Protein AF-K1TAV5-F1 (afdb_monomer_lite)

InterPro domains:
  IPR000447 FAD-dependent glycerol-3-phosphate dehydrogenase [PTHR11985] (5-158)
  IPR006076 FAD dependent oxidoreductase [PF01266] (13-123)
  IPR036188 FAD/NAD(P)-binding domain superfamily [G3DSA:3.50.50.60] (82-158)

Structure (mmCIF, N/CA/C/O backbone):
data_AF-K1TAV5-F1
#
_entry.id   AF-K1TAV5-F1
#
loop_
_atom_site.group_PDB
_atom_site.id
_atom_site.type_symbol
_atom_site.label_atom_id
_atom_site.label_alt_id
_atom_site.label_comp_id
_atom_site.label_asym_id
_atom_site.label_entity_id
_atom_site.label_seq_id
_atom_site.pdbx_PDB_ins_code
_atom_site.Cartn_x
_atom_site.Cartn_y
_atom_site.Cartn_z
_atom_site.occupancy
_atom_site.B_iso_or_equiv
_atom_site.auth_seq_id
_atom_site.auth_comp_id
_atom_site.auth_asym_id
_atom_site.auth_atom_id
_atom_site.pdbx_PDB_model_num
ATOM 1 N N . GLY A 1 1 ? 24.213 -1.395 -12.167 1.00 68.88 1 GLY A N 1
ATOM 2 C CA . GLY A 1 1 ? 23.325 -1.880 -11.086 1.00 68.88 1 GLY A CA 1
ATOM 3 C C . GLY A 1 1 ? 21.877 -1.729 -11.516 1.00 68.88 1 GLY A C 1
ATOM 4 O O . GLY A 1 1 ? 21.631 -0.945 -12.418 1.00 68.88 1 GLY A O 1
ATOM 5 N N . HIS A 1 2 ? 20.932 -2.455 -10.910 1.00 84.62 2 HIS A N 1
ATOM 6 C CA . HIS A 1 2 ? 19.509 -2.449 -11.317 1.00 84.62 2 HIS A CA 1
ATOM 7 C C . HIS A 1 2 ? 18.699 -1.252 -10.792 1.00 84.62 2 HIS A C 1
ATOM 9 O O . HIS A 1 2 ? 17.510 -1.130 -11.081 1.00 84.62 2 HIS A O 1
ATOM 15 N N . ARG A 1 3 ? 19.334 -0.366 -10.019 1.00 91.81 3 ARG A N 1
ATOM 16 C CA . ARG A 1 3 ? 18.760 0.902 -9.576 1.00 91.81 3 ARG A CA 1
ATOM 17 C C . ARG A 1 3 ? 19.238 2.032 -10.480 1.00 91.81 3 ARG A C 1
ATOM 19 O O . ARG A 1 3 ? 20.425 2.353 -10.485 1.00 91.81 3 ARG A O 1
ATOM 26 N N . VAL A 1 4 ? 18.300 2.631 -11.204 1.00 92.88 4 VAL A N 1
ATOM 27 C CA . VAL A 1 4 ? 18.535 3.729 -12.157 1.00 92.88 4 VAL A CA 1
ATOM 28 C C . VAL A 1 4 ? 18.199 5.107 -11.578 1.00 92.88 4 VAL A C 1
ATOM 30 O O . VAL A 1 4 ? 18.632 6.119 -12.115 1.00 92.88 4 VAL A O 1
ATOM 33 N N . ASN A 1 5 ? 17.467 5.167 -10.459 1.00 93.50 5 ASN A N 1
ATOM 34 C CA . ASN A 1 5 ? 17.077 6.411 -9.794 1.00 93.50 5 ASN A CA 1
ATOM 35 C C . ASN A 1 5 ? 17.366 6.382 -8.285 1.00 93.50 5 ASN A C 1
ATOM 37 O O . ASN A 1 5 ? 17.282 5.346 -7.622 1.00 93.50 5 ASN A O 1
ATOM 41 N N . ARG A 1 6 ? 17.701 7.547 -7.716 1.00 93.75 6 ARG A N 1
ATOM 42 C CA . ARG A 1 6 ? 17.876 7.726 -6.260 1.00 93.75 6 ARG A CA 1
ATOM 43 C C . ARG A 1 6 ? 16.693 8.418 -5.583 1.00 93.75 6 ARG A C 1
ATOM 45 O O . ARG A 1 6 ? 16.551 8.281 -4.375 1.00 93.75 6 ARG A O 1
ATOM 52 N N . MET A 1 7 ? 15.837 9.066 -6.365 1.00 94.69 7 MET A N 1
ATOM 53 C CA . MET A 1 7 ? 14.633 9.776 -5.938 1.00 94.69 7 MET A CA 1
ATOM 54 C C . MET A 1 7 ? 13.438 9.342 -6.786 1.00 94.69 7 MET A C 1
ATOM 56 O O . MET A 1 7 ? 13.628 8.814 -7.882 1.00 94.69 7 MET A O 1
ATOM 60 N N . VAL A 1 8 ? 12.222 9.555 -6.286 1.00 96.12 8 VAL A N 1
ATOM 61 C CA . VAL A 1 8 ? 10.999 9.287 -7.054 1.00 96.12 8 VAL A CA 1
ATOM 62 C C . VAL A 1 8 ? 10.954 10.220 -8.262 1.00 96.12 8 VAL A C 1
ATOM 64 O O . VAL A 1 8 ? 11.100 11.429 -8.101 1.00 96.12 8 VAL A O 1
ATOM 67 N N . LEU A 1 9 ? 10.751 9.661 -9.455 1.00 95.12 9 LEU A N 1
ATOM 68 C CA . LEU A 1 9 ? 10.503 10.433 -10.673 1.00 95.12 9 LEU A CA 1
ATOM 69 C C . LEU A 1 9 ? 9.039 10.265 -11.074 1.00 95.12 9 LEU A C 1
ATOM 71 O O . LEU A 1 9 ? 8.530 9.144 -11.086 1.00 95.12 9 LEU A O 1
ATOM 75 N N . ASN A 1 10 ? 8.377 11.372 -11.396 1.00 94.56 10 ASN A N 1
ATOM 76 C CA . ASN A 1 10 ? 7.001 11.407 -11.876 1.00 94.56 10 ASN A CA 1
ATOM 77 C C . ASN A 1 10 ? 6.913 12.363 -13.073 1.00 94.56 10 ASN A C 1
ATOM 79 O O . ASN A 1 10 ? 7.583 13.393 -13.086 1.00 94.56 10 ASN A O 1
ATOM 83 N N . ARG A 1 11 ? 6.095 12.029 -14.076 1.00 88.81 11 ARG A N 1
ATOM 84 C CA . ARG A 1 11 ? 5.947 12.835 -15.304 1.00 88.81 11 ARG A CA 1
ATOM 85 C C . ARG A 1 11 ? 5.146 14.131 -15.128 1.00 88.81 11 ARG A C 1
ATOM 87 O O . ARG A 1 11 ? 5.036 14.888 -16.085 1.00 88.81 11 ARG A O 1
ATOM 94 N N . CYS A 1 12 ? 4.556 14.361 -13.956 1.00 90.56 12 CYS A N 1
ATOM 95 C CA . CYS A 1 12 ? 3.731 15.522 -13.611 1.00 90.56 12 CYS A CA 1
ATOM 96 C C . CYS A 1 12 ? 2.634 15.823 -14.650 1.00 90.56 12 CYS A C 1
ATOM 98 O O . CYS A 1 12 ? 2.347 16.977 -14.959 1.00 90.56 12 CYS A O 1
ATOM 100 N N . ARG A 1 13 ? 2.017 14.770 -15.196 1.00 88.94 13 ARG A N 1
ATOM 101 C CA . ARG A 1 13 ? 0.915 14.838 -16.167 1.00 88.94 13 ARG A CA 1
ATOM 102 C C . ARG A 1 13 ? -0.346 14.185 -15.603 1.00 88.94 13 ARG A C 1
ATOM 104 O O . ARG A 1 13 ? -0.326 13.615 -14.512 1.00 88.94 13 ARG A O 1
ATOM 111 N N . LYS A 1 14 ? -1.446 14.243 -16.362 1.00 88.75 14 LYS A N 1
ATOM 112 C CA . LYS A 1 14 ? -2.651 13.464 -16.039 1.00 88.75 14 LYS A CA 1
ATOM 113 C C . LYS A 1 14 ? -2.299 11.969 -15.915 1.00 88.75 14 LYS A C 1
ATOM 115 O O . LYS A 1 14 ? -1.511 11.500 -16.736 1.00 88.75 14 LYS A O 1
ATOM 120 N N . PRO A 1 15 ? -2.894 11.233 -14.955 1.00 86.62 15 PRO A N 1
ATOM 121 C CA . PRO A 1 15 ? -2.556 9.833 -14.716 1.00 86.62 15 PRO A CA 1
ATOM 122 C C . PRO A 1 15 ? -2.685 8.953 -15.966 1.00 86.62 15 PRO A C 1
ATOM 124 O O . PRO A 1 15 ? -3.756 8.836 -16.558 1.00 86.62 15 PRO A O 1
ATOM 127 N N . ALA A 1 16 ? -1.599 8.281 -16.305 1.00 88.69 16 ALA A N 1
ATOM 128 C CA . ALA A 1 16 ? -1.385 7.405 -17.442 1.00 88.69 16 ALA A CA 1
ATOM 129 C C . ALA A 1 16 ? -0.462 6.242 -17.022 1.00 88.69 16 ALA A C 1
ATOM 131 O O . ALA A 1 16 ? -0.181 6.048 -15.834 1.00 88.69 16 ALA A O 1
ATOM 132 N N . ASP A 1 17 ? -0.086 5.388 -17.971 1.00 92.50 17 ASP A N 1
ATOM 133 C CA . ASP A 1 17 ? 0.752 4.224 -17.681 1.00 92.50 17 ASP A CA 1
ATOM 134 C C . ASP A 1 17 ? 2.226 4.615 -17.516 1.00 92.50 17 ASP A C 1
ATOM 136 O O . ASP A 1 17 ? 2.701 5.580 -18.124 1.00 92.50 17 ASP A O 1
ATOM 140 N N . ALA A 1 18 ? 2.932 3.858 -16.669 1.00 93.62 18 ALA A N 1
ATOM 141 C CA . ALA A 1 18 ? 4.353 4.044 -16.347 1.00 93.62 18 ALA A CA 1
ATOM 142 C C . ALA A 1 18 ? 4.724 5.467 -15.875 1.00 93.62 18 ALA A C 1
ATOM 144 O O . ALA A 1 18 ? 5.773 6.010 -16.218 1.00 93.62 18 ALA A O 1
ATOM 145 N N . ASP A 1 19 ? 3.855 6.098 -15.088 1.00 93.69 19 ASP A N 1
ATOM 146 C CA . ASP A 1 19 ? 4.038 7.493 -14.685 1.00 93.69 19 ASP A CA 1
ATOM 147 C C . ASP A 1 19 ? 5.018 7.702 -13.531 1.00 93.69 19 ASP A C 1
ATOM 149 O O . ASP A 1 19 ? 5.448 8.839 -13.320 1.00 93.69 19 ASP A O 1
ATOM 153 N N . ILE A 1 20 ? 5.344 6.653 -12.766 1.00 95.38 20 ILE A N 1
ATOM 154 C CA . ILE A 1 20 ? 6.158 6.773 -11.553 1.00 95.38 20 ILE A CA 1
ATOM 155 C C . ILE A 1 20 ? 7.289 5.753 -11.557 1.00 95.38 20 ILE A C 1
ATOM 157 O O . ILE A 1 20 ? 7.056 4.546 -11.621 1.00 95.38 20 ILE A O 1
ATOM 161 N N . LEU A 1 21 ? 8.514 6.252 -11.400 1.00 96.44 21 LEU A N 1
ATOM 162 C CA . LEU A 1 21 ? 9.704 5.453 -11.143 1.00 96.44 21 LEU A CA 1
ATOM 163 C C . LEU A 1 21 ? 10.135 5.645 -9.687 1.00 96.44 21 LEU A C 1
ATOM 165 O O . LEU A 1 21 ? 10.591 6.720 -9.291 1.00 96.44 21 LEU A O 1
ATOM 169 N N . VAL A 1 22 ? 10.002 4.598 -8.880 1.00 96.44 22 VAL A N 1
ATOM 170 C CA . VAL A 1 22 ? 10.266 4.620 -7.437 1.00 96.44 22 VAL A CA 1
ATOM 171 C C . VAL A 1 22 ? 11.567 3.872 -7.139 1.00 96.44 22 VAL A C 1
ATOM 173 O O . VAL A 1 22 ? 11.752 2.754 -7.623 1.00 96.44 22 VAL A O 1
ATOM 176 N N . PRO A 1 23 ? 12.494 4.449 -6.357 1.00 94.88 23 PRO A N 1
ATOM 177 C CA . PRO A 1 23 ? 13.659 3.709 -5.897 1.00 94.88 23 PRO A CA 1
ATOM 178 C C . PRO A 1 23 ? 13.259 2.733 -4.780 1.00 94.88 23 PRO A C 1
ATOM 180 O O . PRO A 1 23 ? 12.572 3.127 -3.842 1.00 94.88 23 PRO A O 1
ATOM 183 N N . GLY A 1 24 ? 13.736 1.489 -4.828 1.00 89.00 24 GLY A N 1
ATOM 184 C CA . GLY A 1 24 ? 13.546 0.517 -3.747 1.00 89.00 24 GLY A CA 1
ATOM 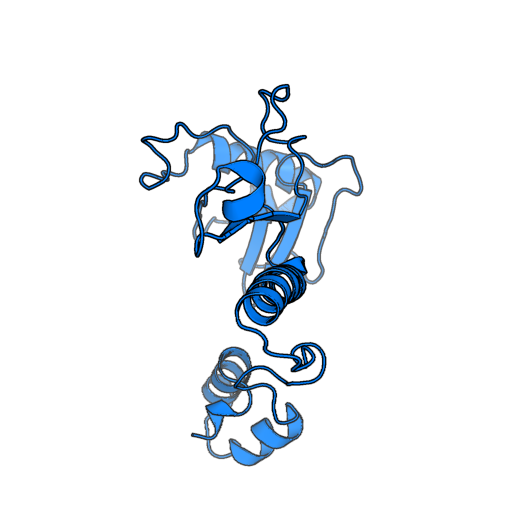185 C C . GLY A 1 24 ? 14.830 -0.255 -3.489 1.00 89.00 24 GLY A C 1
ATOM 186 O O . GLY A 1 24 ? 15.283 -0.972 -4.368 1.00 89.00 24 GLY A O 1
ATOM 187 N N . ASP A 1 25 ? 15.441 -0.109 -2.313 1.00 86.06 25 ASP A N 1
ATOM 188 C CA . ASP A 1 25 ? 16.722 -0.741 -1.960 1.00 86.06 25 ASP A CA 1
ATOM 189 C C . ASP A 1 25 ? 17.764 -0.701 -3.101 1.00 86.06 25 ASP A C 1
ATOM 191 O O . ASP A 1 25 ? 18.334 0.354 -3.408 1.00 86.06 25 ASP A O 1
ATOM 195 N N . THR A 1 26 ? 18.013 -1.846 -3.740 1.00 89.56 26 THR A N 1
ATOM 196 C CA . THR A 1 26 ? 18.993 -2.053 -4.817 1.00 89.56 26 THR A CA 1
ATOM 197 C C . THR A 1 26 ? 18.380 -2.061 -6.222 1.00 89.56 26 THR A C 1
ATOM 199 O O . THR A 1 26 ? 19.108 -2.261 -7.200 1.00 89.56 26 THR A O 1
ATOM 202 N N . ILE A 1 27 ? 17.072 -1.817 -6.343 1.00 94.69 27 ILE A N 1
ATOM 203 C CA . ILE A 1 27 ? 16.303 -1.845 -7.592 1.00 94.69 27 ILE A CA 1
ATOM 204 C C . ILE A 1 27 ? 15.536 -0.537 -7.828 1.00 94.69 27 ILE A C 1
ATOM 206 O O . ILE A 1 27 ? 15.409 0.327 -6.956 1.00 94.69 27 ILE A O 1
ATOM 210 N N . SER A 1 28 ? 15.034 -0.390 -9.047 1.00 95.56 28 SER A N 1
ATOM 211 C CA . SER A 1 28 ? 14.055 0.626 -9.422 1.00 95.56 28 SER A CA 1
ATOM 212 C C . SER A 1 28 ? 12.750 -0.056 -9.811 1.00 95.56 28 SER A C 1
ATOM 214 O O . SER A 1 28 ? 12.767 -1.104 -10.454 1.00 95.56 28 SER A O 1
ATOM 216 N N . LEU A 1 29 ? 11.626 0.535 -9.418 1.00 96.06 29 LEU A N 1
ATOM 217 C CA . LEU A 1 29 ? 10.290 0.048 -9.729 1.00 96.06 29 LEU A CA 1
ATOM 218 C C . LEU A 1 29 ? 9.578 1.060 -10.625 1.00 96.06 29 LEU A C 1
ATOM 220 O O . LEU A 1 29 ? 9.351 2.193 -10.204 1.00 96.06 29 LEU A O 1
ATOM 224 N N . ILE A 1 30 ? 9.218 0.642 -11.836 1.00 95.75 30 ILE A N 1
ATOM 225 C CA . ILE A 1 30 ? 8.391 1.413 -12.767 1.00 95.75 30 ILE A CA 1
ATOM 226 C C . ILE A 1 30 ? 6.968 0.863 -12.743 1.00 95.75 30 ILE A C 1
ATOM 228 O O . ILE A 1 30 ? 6.762 -0.349 -12.685 1.00 95.75 30 ILE A O 1
ATOM 232 N N . GLY A 1 31 ? 5.978 1.744 -12.779 1.00 94.56 31 GLY A N 1
ATOM 233 C CA . GLY A 1 31 ? 4.595 1.317 -12.875 1.00 94.56 31 GLY A CA 1
ATOM 234 C C . GLY A 1 31 ? 3.600 2.471 -12.923 1.00 94.56 31 GLY A C 1
ATOM 235 O O . GLY A 1 31 ? 3.971 3.642 -12.876 1.00 94.56 31 GLY A O 1
ATOM 236 N N . THR A 1 32 ? 2.309 2.171 -13.022 1.00 93.81 32 THR A N 1
ATOM 237 C CA . THR A 1 32 ? 1.722 0.846 -13.337 1.00 93.81 32 THR A CA 1
ATOM 238 C C . THR A 1 32 ? 1.044 0.898 -14.704 1.00 93.81 32 THR A C 1
ATOM 240 O O . THR A 1 32 ? 0.979 1.968 -15.304 1.00 93.81 32 THR A O 1
ATOM 243 N N . THR A 1 33 ? 0.487 -0.219 -15.161 1.00 92.44 33 THR A N 1
ATOM 244 C CA . THR A 1 33 ? -0.514 -0.259 -16.236 1.00 92.44 33 THR A CA 1
ATOM 245 C C . THR A 1 33 ? -1.938 -0.163 -15.661 1.00 92.44 33 THR A C 1
ATOM 247 O O . THR A 1 33 ? -2.146 -0.183 -14.433 1.00 92.44 33 THR A O 1
ATOM 250 N N . SER A 1 34 ? -2.929 -0.006 -16.539 1.00 89.00 34 SER A N 1
ATOM 251 C CA . SER A 1 34 ? -4.350 -0.115 -16.206 1.00 89.00 34 SER A CA 1
ATOM 252 C C . SER A 1 34 ? -5.098 -0.804 -17.341 1.00 89.00 34 SER A C 1
ATOM 254 O O . SER A 1 34 ? -5.182 -0.269 -18.442 1.00 89.00 34 SER A O 1
ATOM 256 N N . SER A 1 35 ? -5.683 -1.956 -17.043 1.00 87.75 35 SER A N 1
ATOM 257 C CA . SER A 1 35 ? -6.530 -2.739 -17.940 1.00 87.75 35 SER A CA 1
ATOM 258 C C . SER A 1 35 ? -7.750 -3.246 -17.169 1.00 87.75 35 SER A C 1
ATOM 260 O O . SER A 1 35 ? -7.719 -3.371 -15.940 1.00 87.75 35 SER A O 1
ATOM 262 N N . LYS A 1 36 ? -8.854 -3.492 -17.880 1.00 88.06 36 LYS A N 1
ATOM 263 C CA . LYS A 1 36 ? -10.042 -4.124 -17.302 1.00 88.06 36 LYS A CA 1
ATOM 264 C C . LYS A 1 36 ? -9.799 -5.628 -17.239 1.00 88.06 36 LYS A C 1
ATOM 266 O O . LYS A 1 36 ? -9.510 -6.239 -18.263 1.00 88.06 36 LYS A O 1
ATOM 271 N N . ILE A 1 37 ? -9.941 -6.202 -16.050 1.00 88.75 37 ILE A N 1
ATOM 272 C CA . ILE A 1 37 ? -9.805 -7.641 -15.823 1.00 88.75 37 ILE A CA 1
ATOM 273 C C . ILE A 1 37 ? -11.209 -8.239 -15.669 1.00 88.75 37 ILE A C 1
ATOM 275 O O . ILE A 1 37 ? -11.985 -7.725 -14.856 1.00 88.75 37 ILE A O 1
ATOM 279 N N . PRO A 1 38 ? -11.572 -9.271 -16.454 1.00 88.81 38 PRO A N 1
ATOM 280 C CA . PRO A 1 38 ? -12.798 -10.034 -16.242 1.00 88.81 38 PRO A CA 1
ATOM 281 C C . PRO A 1 38 ? -12.849 -10.629 -14.831 1.00 88.81 38 PRO A C 1
ATOM 283 O O . PRO A 1 38 ? -11.824 -11.038 -14.287 1.00 88.81 38 PRO A O 1
ATOM 286 N N . TYR A 1 39 ? -14.037 -10.667 -14.224 1.00 88.38 39 TYR A N 1
ATOM 287 C CA . TYR A 1 39 ? -14.186 -11.108 -12.833 1.00 88.38 39 TYR A CA 1
ATOM 288 C C . TYR A 1 39 ? -13.722 -12.560 -12.615 1.00 88.38 39 TYR A C 1
ATOM 290 O O . TYR A 1 39 ? -13.113 -12.866 -11.600 1.00 88.38 39 TYR A O 1
ATOM 298 N N . ASP A 1 40 ? -13.930 -13.438 -13.594 1.00 92.75 40 ASP A N 1
ATOM 299 C CA . ASP A 1 40 ? -13.484 -14.837 -13.588 1.00 92.75 40 ASP A CA 1
ATOM 300 C C . ASP A 1 40 ? -11.955 -15.007 -13.693 1.00 92.75 40 ASP A C 1
ATOM 302 O O . ASP A 1 40 ? -11.441 -16.114 -13.542 1.00 92.75 40 ASP A O 1
ATOM 306 N N . GLN A 1 41 ? -11.216 -13.920 -13.935 1.00 91.88 41 GLN A N 1
ATOM 307 C CA . GLN A 1 41 ? -9.760 -13.920 -14.092 1.00 91.88 41 GLN A CA 1
ATOM 308 C C . GLN A 1 41 ? -9.024 -13.191 -12.962 1.00 91.88 41 GLN A C 1
ATOM 310 O O . GLN A 1 41 ? -7.801 -13.075 -13.014 1.00 91.88 41 GLN A O 1
ATOM 315 N N . ILE A 1 42 ? -9.720 -12.703 -11.928 1.00 92.06 42 ILE A N 1
ATOM 316 C CA . ILE A 1 42 ? -9.099 -11.880 -10.872 1.00 92.06 42 ILE A CA 1
ATOM 317 C C . ILE A 1 42 ? -8.013 -12.616 -10.075 1.00 92.06 42 ILE A C 1
ATOM 319 O O . ILE A 1 42 ? -7.077 -11.976 -9.594 1.00 92.06 42 ILE A O 1
ATOM 323 N N . ASP A 1 43 ? -8.111 -13.944 -9.994 1.00 92.00 43 ASP A N 1
ATOM 324 C CA . ASP A 1 43 ? -7.128 -14.815 -9.339 1.00 92.00 43 ASP A CA 1
ATOM 325 C C . ASP A 1 43 ? -6.053 -15.341 -10.311 1.00 92.00 43 ASP A C 1
ATOM 327 O O . ASP A 1 43 ? -5.028 -15.871 -9.885 1.00 92.00 43 ASP A O 1
ATOM 331 N N . ASN A 1 44 ? -6.238 -15.146 -11.621 1.00 90.69 44 ASN A N 1
ATOM 332 C CA . ASN A 1 44 ? -5.384 -15.676 -12.689 1.00 90.69 44 ASN A CA 1
ATOM 333 C C . ASN A 1 44 ? -4.541 -14.570 -13.341 1.00 90.69 44 ASN A C 1
ATOM 335 O O . ASN A 1 44 ? -4.479 -14.429 -14.563 1.00 90.69 44 ASN A O 1
ATOM 339 N N . MET A 1 45 ? -3.883 -13.753 -12.518 1.00 86.88 45 MET A N 1
ATOM 340 C CA . MET A 1 45 ? -3.118 -12.603 -12.999 1.00 86.88 45 MET A CA 1
ATOM 341 C C . MET A 1 45 ? -1.803 -13.028 -13.661 1.00 86.88 45 MET A C 1
ATOM 343 O O . MET A 1 45 ? -0.800 -13.277 -12.991 1.00 86.88 45 MET A O 1
ATOM 347 N N . ILE A 1 46 ? -1.800 -13.047 -14.994 1.00 88.12 46 ILE A N 1
ATOM 348 C CA . ILE A 1 46 ? -0.611 -13.271 -15.821 1.00 88.12 46 ILE A CA 1
ATOM 349 C C . ILE A 1 46 ? -0.164 -11.939 -16.418 1.00 88.12 46 ILE A C 1
ATOM 351 O O . ILE A 1 46 ? -0.956 -11.207 -17.002 1.00 88.12 46 ILE A O 1
ATOM 355 N N . ILE A 1 47 ? 1.123 -11.637 -16.277 1.00 92.25 47 ILE A N 1
ATOM 356 C CA . ILE A 1 47 ? 1.732 -10.429 -16.838 1.00 92.25 47 ILE A CA 1
ATOM 357 C C . ILE A 1 47 ? 2.079 -10.699 -18.292 1.00 92.25 47 ILE A C 1
ATOM 359 O O . ILE A 1 47 ? 2.791 -11.660 -18.593 1.00 92.25 47 ILE A O 1
ATOM 363 N N . THR A 1 48 ? 1.600 -9.841 -19.184 1.00 92.06 48 THR A N 1
ATOM 364 C CA . THR A 1 48 ? 1.835 -10.001 -20.621 1.00 92.06 48 THR A CA 1
ATOM 365 C C . THR A 1 48 ? 3.149 -9.341 -21.064 1.00 92.06 48 THR A C 1
ATOM 367 O O . THR A 1 48 ? 3.580 -8.353 -20.456 1.00 92.06 48 THR A O 1
ATOM 370 N N . PRO A 1 49 ? 3.799 -9.838 -22.136 1.00 92.81 49 PRO A N 1
ATOM 371 C CA . PRO A 1 49 ? 4.943 -9.155 -22.744 1.00 92.81 49 PRO A CA 1
ATOM 372 C C . PRO A 1 49 ? 4.626 -7.707 -23.145 1.00 92.81 49 PRO A C 1
ATOM 374 O O . PRO A 1 49 ? 5.428 -6.814 -22.887 1.00 92.81 49 PRO A O 1
ATOM 377 N N . ASP A 1 50 ? 3.422 -7.455 -23.666 1.00 93.75 50 ASP A N 1
ATOM 378 C CA . ASP A 1 50 ? 2.986 -6.122 -24.095 1.00 93.75 50 ASP A CA 1
ATOM 379 C C . ASP A 1 50 ? 2.920 -5.115 -22.939 1.00 93.75 50 ASP A C 1
ATOM 381 O O . ASP A 1 50 ? 3.295 -3.952 -23.103 1.00 93.75 50 ASP A O 1
ATOM 385 N N . GLU A 1 51 ? 2.481 -5.539 -21.749 1.00 94.06 51 GLU A N 1
ATOM 386 C CA . GLU A 1 51 ? 2.494 -4.683 -20.559 1.00 94.06 51 GLU A CA 1
ATOM 387 C C . GLU A 1 51 ? 3.918 -4.322 -20.13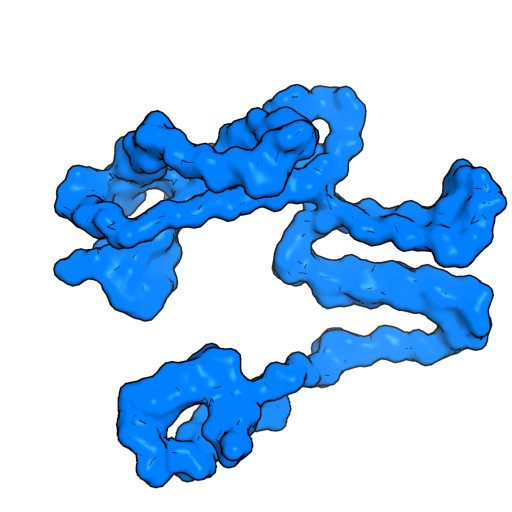8 1.00 94.06 51 GLU A C 1
ATOM 389 O O . GLU A 1 51 ? 4.187 -3.176 -19.769 1.00 94.06 51 GLU A O 1
ATOM 394 N N . VAL A 1 52 ? 4.841 -5.282 -20.206 1.00 94.19 52 VAL A N 1
ATOM 395 C CA . VAL A 1 52 ? 6.255 -5.048 -19.893 1.00 94.19 52 VAL A CA 1
ATOM 396 C C . VAL A 1 52 ? 6.867 -4.072 -20.898 1.00 94.19 52 VAL A C 1
ATOM 398 O O . VAL A 1 52 ? 7.491 -3.087 -20.493 1.00 94.19 52 VAL A O 1
ATOM 401 N N . ASP A 1 53 ? 6.631 -4.288 -22.191 1.00 93.69 53 ASP A N 1
ATOM 402 C CA . ASP A 1 53 ? 7.121 -3.423 -23.263 1.00 93.69 53 ASP A CA 1
ATOM 403 C C . ASP A 1 53 ? 6.537 -2.009 -23.174 1.00 93.69 53 ASP A C 1
ATOM 405 O O . ASP A 1 53 ? 7.249 -1.026 -23.399 1.00 93.69 53 ASP A O 1
ATOM 409 N N . LEU A 1 54 ? 5.261 -1.874 -22.797 1.00 94.75 54 LEU A N 1
ATOM 410 C CA . LEU A 1 54 ? 4.630 -0.581 -22.533 1.00 94.75 54 LEU A CA 1
ATOM 411 C C . LEU A 1 54 ? 5.324 0.151 -21.378 1.00 94.75 54 LEU A C 1
ATOM 413 O O . LEU A 1 54 ? 5.649 1.335 -21.509 1.00 94.75 54 LEU A O 1
ATOM 417 N N . LEU A 1 55 ? 5.583 -0.541 -20.262 1.00 95.50 55 LEU A N 1
ATOM 418 C CA . LEU A 1 55 ? 6.268 0.048 -19.110 1.00 95.50 55 LEU A CA 1
ATOM 419 C C . LEU A 1 55 ? 7.699 0.482 -19.445 1.00 95.50 55 LEU A C 1
ATOM 421 O O . LEU A 1 55 ? 8.123 1.542 -18.986 1.00 95.50 55 LEU A O 1
ATOM 425 N N . LEU A 1 56 ? 8.437 -0.294 -20.244 1.00 94.12 56 LEU A N 1
ATOM 426 C CA . LEU A 1 56 ? 9.783 0.076 -20.688 1.00 94.12 56 LEU A CA 1
ATOM 427 C C . LEU A 1 56 ? 9.760 1.283 -21.628 1.00 94.12 56 LEU A C 1
ATOM 429 O O . LEU A 1 56 ? 10.497 2.243 -21.405 1.00 94.12 56 LEU A O 1
ATOM 433 N N . ARG A 1 57 ? 8.882 1.267 -22.635 1.00 94.56 57 ARG A N 1
ATOM 434 C CA . ARG A 1 57 ? 8.757 2.331 -23.642 1.00 94.56 57 ARG A CA 1
ATOM 435 C C . ARG A 1 57 ? 8.344 3.666 -23.031 1.00 94.56 57 ARG A C 1
ATOM 437 O O . ARG A 1 57 ? 8.879 4.713 -23.390 1.00 94.56 57 ARG A O 1
ATOM 444 N N . GLU A 1 58 ? 7.384 3.656 -22.110 1.00 94.88 58 GLU A N 1
ATOM 445 C CA . GLU A 1 58 ? 6.982 4.872 -21.400 1.00 94.88 58 GLU A CA 1
ATOM 446 C C . GLU A 1 58 ? 7.980 5.247 -20.297 1.00 94.88 58 GLU A C 1
ATOM 448 O O . GLU A 1 58 ? 8.225 6.434 -20.073 1.00 94.88 58 GLU A O 1
ATOM 453 N N . GLY A 1 59 ? 8.601 4.258 -19.650 1.00 93.94 59 GLY A N 1
ATOM 454 C CA . GLY A 1 59 ? 9.635 4.457 -18.640 1.00 93.94 59 GLY A CA 1
ATOM 455 C C . GLY A 1 59 ? 10.907 5.099 -19.197 1.00 93.94 59 GLY A C 1
ATOM 456 O O . GLY A 1 59 ? 11.483 5.962 -18.539 1.00 93.94 59 GLY A O 1
ATOM 457 N N . GLU A 1 60 ? 11.320 4.773 -20.424 1.00 94.50 60 GLU A N 1
ATOM 458 C CA . GLU A 1 60 ? 12.475 5.399 -21.088 1.00 94.50 60 GLU A CA 1
ATOM 459 C C . GLU A 1 60 ? 12.327 6.926 -21.177 1.00 94.50 60 GLU A C 1
ATOM 461 O O . GLU A 1 60 ? 13.297 7.665 -21.010 1.00 94.50 60 GLU A O 1
ATOM 466 N N . LYS A 1 61 ? 11.090 7.416 -21.329 1.00 92.69 61 LYS A N 1
ATOM 467 C CA . LYS A 1 61 ? 10.778 8.853 -21.354 1.00 92.69 61 LYS A CA 1
ATOM 468 C C . LYS A 1 61 ? 11.002 9.532 -19.996 1.00 92.69 61 LYS A C 1
ATOM 470 O O . LYS A 1 61 ? 11.208 10.740 -19.954 1.00 92.69 61 LYS A O 1
ATOM 475 N N . LEU A 1 62 ? 10.941 8.779 -18.893 1.00 92.19 62 LEU A N 1
ATOM 476 C CA . LEU A 1 62 ? 11.301 9.235 -17.542 1.00 92.19 62 LEU A CA 1
ATOM 477 C C . LEU A 1 62 ? 12.803 9.100 -17.275 1.00 92.19 62 LEU A C 1
ATOM 479 O O . LEU A 1 62 ? 13.403 9.950 -16.621 1.00 92.19 62 LEU A O 1
ATOM 483 N N . SER A 1 63 ? 13.397 7.997 -17.726 1.00 93.38 63 SER A N 1
ATOM 484 C CA . SER A 1 63 ? 14.810 7.691 -17.545 1.00 93.38 63 SER A CA 1
ATOM 485 C C . SER A 1 63 ? 15.314 6.864 -18.731 1.00 93.38 63 SER A C 1
ATOM 487 O O . SER A 1 63 ? 15.040 5.662 -18.778 1.00 93.38 63 SER A O 1
ATOM 489 N N . PRO A 1 64 ? 16.105 7.453 -19.651 1.00 93.50 64 PRO A N 1
ATOM 490 C CA . PRO A 1 64 ? 16.580 6.757 -20.851 1.00 93.50 64 PRO A CA 1
ATOM 491 C C . PRO A 1 64 ? 17.357 5.461 -20.572 1.00 93.50 64 PRO A C 1
ATOM 493 O O . PRO A 1 64 ? 17.399 4.547 -21.390 1.00 93.50 64 PRO A O 1
ATOM 496 N N . LEU A 1 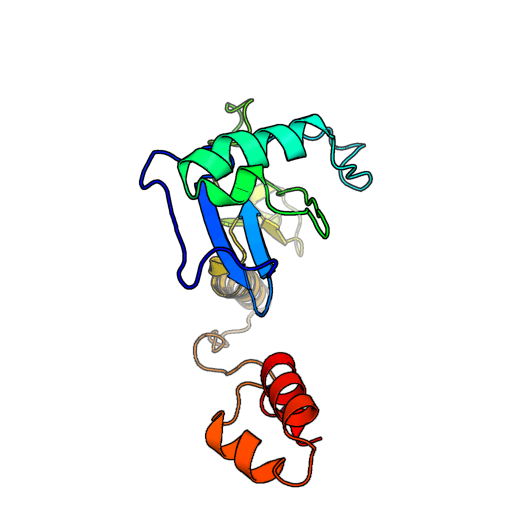65 ? 17.950 5.336 -19.378 1.00 92.94 65 LEU A N 1
ATOM 497 C CA . LEU A 1 65 ? 18.647 4.122 -18.949 1.00 92.94 65 LEU A CA 1
ATOM 498 C C . LEU A 1 65 ? 17.724 2.901 -18.809 1.00 92.94 65 LEU A C 1
ATOM 500 O O . LEU A 1 65 ? 18.212 1.770 -18.880 1.00 92.94 65 LEU A O 1
ATOM 504 N N . LEU A 1 66 ? 16.411 3.089 -18.625 1.00 91.88 66 LEU A N 1
ATOM 505 C CA . LEU A 1 66 ? 15.466 1.978 -18.491 1.00 91.88 66 LEU A CA 1
ATOM 506 C C . LEU A 1 66 ? 15.411 1.096 -19.742 1.00 91.88 66 LEU A C 1
ATOM 508 O O . LEU A 1 66 ? 15.325 -0.118 -19.589 1.00 91.88 66 LEU A O 1
ATOM 512 N N . ALA A 1 67 ? 15.586 1.658 -20.942 1.00 89.75 67 ALA A N 1
ATOM 513 C CA . ALA A 1 67 ? 15.563 0.900 -22.199 1.00 89.75 67 ALA A CA 1
ATOM 514 C C . ALA A 1 67 ? 16.636 -0.198 -22.291 1.00 89.75 67 ALA A C 1
ATOM 516 O O . ALA A 1 67 ? 16.499 -1.149 -23.053 1.00 89.75 67 ALA A O 1
ATOM 517 N N . ARG A 1 68 ? 17.718 -0.081 -21.512 1.00 89.94 68 ARG A N 1
ATOM 518 C CA . ARG A 1 68 ? 18.827 -1.053 -21.482 1.00 89.94 68 ARG A CA 1
ATOM 519 C C . ARG A 1 68 ? 18.947 -1.770 -20.139 1.00 89.94 68 ARG A C 1
ATOM 521 O O . ARG A 1 68 ? 19.889 -2.530 -19.920 1.00 89.94 68 ARG A O 1
ATOM 528 N N . THR A 1 69 ? 18.032 -1.506 -19.208 1.00 91.56 69 THR A N 1
ATOM 529 C CA . THR A 1 69 ? 18.098 -2.070 -17.862 1.00 91.56 69 THR A CA 1
ATOM 530 C C . THR A 1 69 ? 17.445 -3.445 -17.842 1.00 91.56 69 THR A C 1
ATOM 532 O O . THR A 1 69 ? 16.273 -3.598 -18.166 1.00 91.56 69 THR A O 1
ATOM 535 N N . ARG A 1 70 ? 18.196 -4.461 -17.404 1.00 92.69 70 ARG A N 1
ATOM 536 C CA . ARG A 1 70 ? 17.674 -5.825 -17.253 1.00 92.69 70 ARG A CA 1
ATOM 537 C C . ARG A 1 70 ? 16.536 -5.868 -16.228 1.00 92.69 70 ARG A C 1
ATOM 539 O O . ARG A 1 70 ? 16.741 -5.504 -15.064 1.00 92.69 70 ARG A O 1
ATOM 546 N N . ILE A 1 71 ? 15.396 -6.411 -16.648 1.00 92.69 71 ILE A N 1
ATOM 547 C CA . ILE A 1 71 ? 14.243 -6.712 -15.794 1.00 92.69 71 ILE A CA 1
ATOM 548 C C . ILE A 1 71 ? 14.586 -7.881 -14.865 1.00 92.69 71 ILE A C 1
ATOM 550 O O . ILE A 1 71 ? 15.156 -8.883 -15.290 1.00 92.69 71 ILE A O 1
ATOM 554 N N . LEU A 1 72 ? 14.261 -7.744 -13.579 1.00 94.19 72 LEU A N 1
ATOM 555 C CA . LEU A 1 72 ? 14.495 -8.791 -12.576 1.00 94.19 72 LEU A CA 1
ATOM 556 C C . LEU A 1 72 ? 13.235 -9.579 -12.228 1.00 94.19 72 LEU A C 1
ATOM 558 O O . LEU A 1 72 ? 13.314 -10.770 -11.952 1.00 94.19 72 LEU A O 1
ATOM 562 N N . ARG A 1 73 ? 12.094 -8.892 -12.170 1.00 93.31 73 ARG A N 1
ATOM 563 C CA . ARG A 1 73 ? 10.793 -9.455 -11.813 1.00 93.31 73 ARG A CA 1
ATOM 564 C C . ARG A 1 73 ? 9.686 -8.511 -12.254 1.00 93.31 73 ARG A C 1
ATOM 566 O O . ARG A 1 73 ? 9.913 -7.304 -12.339 1.00 93.31 73 ARG A O 1
ATOM 573 N N . ALA A 1 74 ? 8.494 -9.059 -12.421 1.00 93.94 74 ALA A N 1
ATOM 574 C CA . ALA A 1 74 ? 7.261 -8.312 -12.582 1.00 93.94 74 ALA A CA 1
ATOM 575 C C . ALA A 1 74 ? 6.207 -8.891 -11.625 1.00 93.94 74 ALA A C 1
ATOM 577 O O . ALA A 1 74 ? 6.295 -10.053 -11.230 1.00 93.94 74 ALA A O 1
ATOM 578 N N . TYR A 1 75 ? 5.253 -8.067 -11.205 1.00 94.50 75 TYR A N 1
ATOM 579 C CA . TYR A 1 75 ? 4.101 -8.494 -10.415 1.00 94.50 75 TYR A CA 1
ATOM 580 C C . TYR A 1 75 ? 2.864 -7.728 -10.881 1.00 94.50 75 TYR A C 1
ATOM 582 O O . TYR A 1 75 ? 2.972 -6.589 -11.339 1.00 94.50 75 TYR A O 1
ATOM 590 N N . ALA A 1 76 ? 1.701 -8.351 -10.737 1.00 93.81 76 ALA A N 1
ATOM 591 C CA . ALA A 1 76 ? 0.413 -7.761 -11.061 1.00 93.81 76 ALA A CA 1
ATOM 592 C C . ALA A 1 76 ? -0.543 -7.886 -9.874 1.00 93.81 76 ALA A C 1
ATOM 594 O O . ALA A 1 76 ? -0.322 -8.668 -8.951 1.00 93.81 76 ALA A O 1
ATOM 595 N N . GLY A 1 77 ? -1.597 -7.079 -9.896 1.00 92.12 77 GLY A N 1
ATOM 596 C CA . GLY A 1 77 ? -2.670 -7.135 -8.916 1.00 92.12 77 GLY A CA 1
ATOM 597 C C . GLY A 1 77 ? -3.904 -6.418 -9.440 1.00 92.12 77 GLY A C 1
ATOM 598 O O . GLY A 1 77 ? -3.793 -5.437 -10.179 1.00 92.12 77 GLY A O 1
ATOM 599 N N . VAL A 1 78 ? -5.075 -6.909 -9.046 1.00 90.94 78 VAL A N 1
ATOM 600 C CA . VAL A 1 78 ? -6.364 -6.319 -9.411 1.00 90.94 78 VAL A CA 1
ATOM 601 C C . VAL A 1 78 ? -6.753 -5.267 -8.383 1.00 90.94 78 VAL A C 1
ATOM 603 O O . VAL A 1 78 ? -6.575 -5.443 -7.179 1.00 90.94 78 VAL A O 1
ATOM 606 N N . ARG A 1 79 ? -7.287 -4.143 -8.862 1.00 88.00 79 ARG A N 1
ATOM 607 C CA . ARG A 1 79 ? -7.851 -3.099 -8.002 1.00 88.00 79 ARG A CA 1
ATOM 608 C C . ARG A 1 79 ? -9.360 -3.342 -7.889 1.00 88.00 79 ARG A C 1
ATOM 610 O O . ARG A 1 79 ? -10.022 -3.268 -8.923 1.00 88.00 79 ARG A O 1
ATOM 617 N N . PRO A 1 80 ? -9.912 -3.589 -6.687 1.00 83.62 80 PRO A N 1
ATOM 618 C CA . PRO A 1 80 ? -11.354 -3.721 -6.495 1.00 83.62 80 PRO A CA 1
ATOM 619 C C . PRO A 1 80 ? -11.994 -2.326 -6.528 1.00 83.62 80 PRO A C 1
ATOM 621 O O . PRO A 1 80 ? -12.183 -1.676 -5.501 1.00 83.62 80 PRO A O 1
ATOM 624 N N . LEU A 1 81 ? -12.227 -1.814 -7.734 1.00 78.81 81 LEU A N 1
ATOM 625 C CA . LEU A 1 81 ? -12.801 -0.489 -7.948 1.00 78.81 81 LEU A CA 1
ATOM 626 C C . LEU A 1 81 ? -14.328 -0.573 -7.928 1.00 78.81 81 LEU A C 1
ATOM 628 O O . LEU A 1 81 ? -14.916 -1.429 -8.584 1.00 78.81 81 LEU A O 1
ATOM 632 N N . VAL A 1 82 ? -14.962 0.329 -7.182 1.00 68.00 82 VAL A N 1
ATOM 633 C CA . VAL A 1 82 ? -16.421 0.401 -7.062 1.00 68.00 82 VAL A CA 1
ATOM 634 C C . VAL A 1 82 ? -16.940 1.315 -8.159 1.00 68.00 82 VAL A C 1
ATOM 636 O O . VAL A 1 82 ? -16.806 2.533 -8.053 1.00 68.00 82 VAL A O 1
ATOM 639 N N . ALA A 1 83 ? -17.478 0.730 -9.228 1.00 59.06 83 ALA A N 1
ATOM 640 C CA . ALA A 1 83 ? -18.077 1.486 -10.321 1.00 59.06 83 ALA A CA 1
ATOM 641 C C . ALA A 1 83 ? -19.245 2.346 -9.809 1.00 59.06 83 ALA A C 1
ATOM 643 O O . ALA A 1 83 ? -20.143 1.851 -9.137 1.00 59.06 83 ALA A O 1
ATOM 644 N N . SER A 1 84 ? -19.229 3.634 -10.144 1.00 53.09 84 SER A N 1
ATOM 645 C CA . SER A 1 84 ? -20.462 4.329 -10.518 1.00 53.09 84 SER A CA 1
ATOM 646 C C . SER A 1 84 ? -20.837 3.821 -11.911 1.00 53.09 84 SER A C 1
ATOM 648 O O . SER A 1 84 ? -19.925 3.648 -12.720 1.00 53.09 84 SER A O 1
ATOM 650 N N . ASP A 1 85 ? -22.117 3.578 -12.184 1.00 51.59 85 ASP A N 1
ATOM 651 C CA . ASP A 1 85 ? -22.621 2.776 -13.317 1.00 51.59 85 ASP A CA 1
ATOM 652 C C . ASP A 1 85 ? -22.133 3.168 -14.744 1.00 51.59 85 ASP A C 1
ATOM 654 O O . ASP A 1 85 ? -22.329 2.398 -15.680 1.00 51.59 85 ASP A O 1
ATOM 658 N N . ASP A 1 86 ? -21.405 4.282 -14.926 1.00 49.38 86 ASP A N 1
ATOM 659 C CA . ASP A 1 86 ? -21.110 4.911 -16.227 1.00 49.38 86 ASP A CA 1
ATOM 660 C C . ASP A 1 86 ? -19.618 4.986 -16.682 1.00 49.38 86 ASP A C 1
ATOM 662 O O . ASP A 1 86 ? -19.322 5.714 -17.630 1.00 49.38 86 ASP A O 1
ATOM 666 N N . ASP A 1 87 ? -18.639 4.272 -16.090 1.00 51.81 87 ASP A N 1
ATOM 667 C CA . ASP A 1 87 ? -17.232 4.291 -16.590 1.00 51.81 87 ASP A CA 1
ATOM 668 C C . ASP A 1 87 ? -16.676 2.920 -17.048 1.00 51.81 87 ASP A C 1
ATOM 670 O O . ASP A 1 87 ? -16.199 2.129 -16.225 1.00 51.81 87 ASP A O 1
ATOM 674 N N . PRO A 1 88 ? -16.616 2.648 -18.368 1.00 51.66 88 PRO A N 1
ATOM 675 C CA . PRO A 1 88 ? -16.098 1.391 -18.910 1.00 51.66 88 PRO A CA 1
ATOM 676 C C . PRO A 1 88 ? -14.567 1.241 -18.837 1.00 51.66 88 PRO A C 1
ATOM 678 O O . PRO A 1 88 ? -14.070 0.120 -18.974 1.00 51.66 88 PRO A O 1
ATOM 681 N N . SER A 1 89 ? -13.805 2.323 -18.613 1.00 57.53 89 SER A N 1
ATOM 682 C CA . SER A 1 89 ? -12.332 2.287 -18.575 1.00 57.53 89 SER A CA 1
ATOM 683 C C . SER A 1 89 ? -11.762 1.803 -17.236 1.00 57.53 89 SER A C 1
ATOM 685 O O . SER A 1 89 ? -10.589 1.431 -17.157 1.00 57.53 89 SER A O 1
ATOM 687 N N . GLY A 1 90 ? -12.558 1.863 -16.162 1.00 53.16 90 GLY A N 1
ATOM 688 C CA . GLY A 1 90 ? -12.116 1.591 -14.793 1.00 53.16 90 GLY A CA 1
ATOM 689 C C . GLY A 1 90 ? -11.130 2.624 -14.224 1.00 53.16 90 GLY A C 1
ATOM 690 O O . GLY A 1 90 ? -10.803 2.569 -13.042 1.00 53.16 90 GLY A O 1
ATOM 691 N N . ARG A 1 91 ? -10.618 3.573 -15.022 1.00 52.59 91 ARG A N 1
ATOM 692 C CA . ARG A 1 91 ? -9.560 4.511 -14.598 1.00 52.59 91 ARG A CA 1
ATOM 693 C C . ARG A 1 91 ? -10.131 5.741 -13.889 1.00 52.59 91 ARG A C 1
ATOM 695 O O . ARG A 1 91 ? -9.444 6.311 -13.032 1.00 52.59 91 ARG A O 1
ATOM 702 N N . THR A 1 92 ? -11.365 6.103 -14.234 1.00 49.84 92 THR A N 1
ATOM 703 C CA . THR A 1 92 ? -12.161 7.224 -13.708 1.00 49.84 92 THR A CA 1
ATOM 704 C C . THR A 1 92 ? -13.196 6.795 -12.665 1.00 49.84 92 THR A C 1
ATOM 706 O O . THR A 1 92 ? -13.748 7.654 -11.981 1.00 49.84 92 THR A O 1
ATOM 709 N N . VAL A 1 93 ? -13.386 5.488 -12.464 1.00 53.84 93 VAL A N 1
ATOM 710 C CA . VAL A 1 93 ? -14.193 4.920 -11.381 1.00 53.84 93 VAL A CA 1
ATOM 711 C C . VAL A 1 93 ? -13.772 5.500 -10.025 1.00 53.84 93 VAL A C 1
ATOM 713 O O . VAL A 1 93 ? -12.582 5.536 -9.682 1.00 53.84 93 VAL A O 1
ATOM 716 N N . SER A 1 94 ? -14.765 5.969 -9.259 1.00 53.78 94 SER A N 1
ATOM 717 C CA . SER A 1 94 ? -14.573 6.589 -7.949 1.00 53.78 94 SER A CA 1
ATOM 718 C C . SER A 1 94 ? -13.699 5.709 -7.055 1.00 53.78 94 SER A C 1
ATOM 720 O O . SER A 1 94 ? -14.065 4.609 -6.653 1.00 53.78 94 SER A O 1
ATOM 722 N N . ARG A 1 95 ? -12.519 6.224 -6.696 1.00 60.28 95 ARG A N 1
ATOM 723 C CA . ARG A 1 95 ? -11.636 5.627 -5.675 1.00 60.28 95 ARG A CA 1
ATOM 724 C C . ARG A 1 95 ? -12.063 6.024 -4.258 1.00 60.28 95 ARG A C 1
ATOM 726 O O . ARG A 1 95 ? -11.236 5.998 -3.343 1.00 60.28 95 ARG A O 1
ATOM 733 N N . GLY A 1 96 ? -13.299 6.499 -4.114 1.00 77.44 96 GLY A N 1
ATOM 734 C CA . GLY A 1 96 ? -13.885 6.894 -2.847 1.00 77.44 96 GLY A CA 1
ATOM 735 C C . GLY A 1 96 ? -14.028 5.704 -1.910 1.00 77.44 96 GLY A C 1
ATOM 736 O O . GLY A 1 96 ? -13.983 4.545 -2.323 1.00 77.44 96 GLY A O 1
ATOM 737 N N . ILE A 1 97 ? -14.158 6.012 -0.629 1.00 87.69 97 ILE A N 1
ATOM 738 C CA . ILE A 1 97 ? -14.515 5.026 0.381 1.00 87.69 97 ILE A CA 1
ATOM 739 C C . ILE A 1 97 ? -16.035 4.867 0.327 1.00 87.69 97 ILE A C 1
ATOM 741 O O . ILE A 1 97 ? -16.749 5.866 0.395 1.00 87.69 97 ILE A O 1
ATOM 745 N N . VAL A 1 98 ? -16.518 3.632 0.217 1.00 90.12 98 VAL A N 1
ATOM 746 C CA . VAL A 1 98 ? -17.949 3.313 0.242 1.00 90.12 98 VAL A CA 1
ATOM 747 C C . VAL A 1 98 ? -18.223 2.432 1.452 1.00 90.12 98 VAL A C 1
ATOM 749 O O . VAL A 1 98 ? -17.669 1.338 1.554 1.00 90.12 98 VAL A O 1
ATOM 752 N N . LEU A 1 99 ? -19.069 2.923 2.358 1.00 92.75 99 LEU A N 1
ATOM 753 C CA . LEU A 1 99 ? -19.575 2.191 3.518 1.00 92.75 99 LEU A CA 1
ATOM 754 C C . LEU A 1 99 ? -21.072 1.941 3.322 1.00 92.75 99 LEU A C 1
ATOM 756 O O . LEU A 1 99 ? -21.837 2.891 3.165 1.00 92.75 99 LEU A O 1
ATOM 760 N N . LEU A 1 100 ? -21.476 0.675 3.333 1.00 93.12 100 LEU A N 1
ATOM 761 C CA . LEU A 1 100 ? -22.862 0.247 3.184 1.00 93.12 100 LEU A CA 1
ATOM 762 C C . LEU A 1 100 ? -23.357 -0.344 4.501 1.00 93.12 100 LEU A C 1
ATOM 764 O O . LEU A 1 100 ? -22.802 -1.329 4.988 1.00 93.12 100 LEU A O 1
ATOM 768 N N . ASP A 1 101 ? -24.416 0.249 5.046 1.00 95.75 101 ASP A N 1
ATOM 769 C CA . ASP A 1 101 ? -25.223 -0.348 6.108 1.00 95.75 101 ASP A CA 1
ATOM 770 C C . ASP A 1 101 ? -26.383 -1.115 5.465 1.00 95.75 101 ASP A C 1
ATOM 772 O O . ASP A 1 101 ? -27.329 -0.510 4.953 1.00 95.75 101 ASP A O 1
ATOM 776 N N . HIS A 1 102 ? -26.315 -2.446 5.463 1.00 95.56 102 HIS A N 1
ATOM 777 C CA . HIS A 1 102 ? -27.344 -3.258 4.817 1.00 95.56 102 HIS A CA 1
ATOM 778 C C . HIS A 1 102 ? -28.666 -3.271 5.595 1.00 95.56 102 HIS A C 1
ATOM 780 O O . HIS A 1 102 ? -29.698 -3.587 5.007 1.00 95.56 102 HIS A O 1
ATOM 786 N N . ALA A 1 103 ? -28.688 -2.843 6.863 1.00 96.31 103 ALA A N 1
ATOM 787 C CA . ALA A 1 103 ? -29.937 -2.702 7.607 1.00 96.31 103 ALA A CA 1
ATOM 788 C C . ALA A 1 103 ? -30.804 -1.581 7.023 1.00 96.31 103 ALA A C 1
ATOM 790 O O . ALA A 1 103 ? -32.004 -1.751 6.832 1.00 96.31 103 ALA A O 1
ATOM 791 N N . THR A 1 104 ? -30.188 -0.441 6.690 1.00 93.88 104 THR A N 1
ATOM 792 C CA . THR A 1 104 ? -30.902 0.715 6.126 1.00 93.88 104 THR A CA 1
ATOM 793 C C . THR A 1 104 ? -31.120 0.586 4.625 1.00 93.88 104 THR A C 1
ATOM 795 O O . THR A 1 104 ? -32.141 1.040 4.117 1.00 93.88 104 THR A O 1
ATOM 798 N N . ARG A 1 105 ? -30.175 -0.035 3.913 1.00 90.44 105 ARG A N 1
ATOM 799 C CA . ARG A 1 105 ? -30.239 -0.207 2.460 1.00 90.44 105 ARG A CA 1
ATOM 800 C C . ARG A 1 105 ? -31.149 -1.359 2.034 1.00 90.44 105 ARG A C 1
ATOM 802 O O . ARG A 1 105 ? -31.937 -1.193 1.111 1.00 90.44 105 ARG A O 1
ATOM 809 N N . ASP A 1 106 ? -31.010 -2.511 2.689 1.00 94.19 106 ASP A N 1
ATOM 810 C CA . ASP A 1 106 ? -31.553 -3.794 2.227 1.00 94.19 106 ASP A CA 1
ATOM 811 C C . ASP A 1 106 ? -32.455 -4.480 3.280 1.00 94.19 106 ASP A C 1
ATOM 813 O O . ASP A 1 106 ? -32.985 -5.559 3.026 1.00 94.19 106 ASP A O 1
ATOM 817 N N . GLY A 1 107 ? -32.627 -3.891 4.473 1.00 95.56 107 GLY A N 1
ATOM 818 C CA . GLY A 1 107 ? -33.365 -4.503 5.587 1.00 95.56 107 GLY A CA 1
ATOM 819 C C . GLY A 1 107 ? -32.639 -5.677 6.260 1.00 95.56 107 GLY A C 1
ATOM 820 O O . GLY A 1 107 ? -33.257 -6.433 7.007 1.00 95.56 107 GLY A O 1
ATOM 821 N N . MET A 1 108 ? -31.339 -5.854 5.996 1.00 96.44 108 MET A N 1
ATOM 822 C CA . MET A 1 108 ? -30.523 -6.943 6.538 1.00 96.44 108 MET A CA 1
ATOM 823 C C . MET A 1 108 ? -29.665 -6.456 7.709 1.00 96.44 108 MET A C 1
ATOM 825 O O . MET A 1 108 ? -28.629 -5.815 7.524 1.00 96.44 108 MET A O 1
ATOM 829 N N . GLU A 1 109 ? -30.087 -6.787 8.926 1.00 95.19 109 GLU A N 1
ATOM 830 C CA . GLU A 1 109 ? -29.341 -6.459 10.141 1.00 95.19 109 GLU A CA 1
ATOM 831 C C . GLU A 1 109 ? -28.014 -7.222 10.252 1.00 95.19 109 GLU A C 1
ATOM 833 O O . GLU A 1 109 ? -27.853 -8.331 9.745 1.00 95.19 109 GLU A O 1
ATOM 838 N N . GLY A 1 110 ? -27.046 -6.619 10.947 1.00 93.62 110 GLY A N 1
ATOM 839 C CA . GLY A 1 110 ? -25.750 -7.244 11.238 1.00 93.62 110 GLY A CA 1
ATOM 840 C C . GLY A 1 110 ? -24.780 -7.344 10.054 1.00 93.62 110 GLY A C 1
ATOM 841 O O . GLY A 1 110 ? -23.681 -7.866 10.234 1.00 93.62 110 GLY A O 1
ATOM 842 N N . PHE A 1 111 ? -25.137 -6.822 8.874 1.00 96.81 111 PHE A N 1
ATOM 843 C CA . PHE A 1 111 ? -24.280 -6.863 7.691 1.00 96.81 111 PHE A CA 1
ATOM 844 C C . PHE A 1 111 ? -23.831 -5.461 7.257 1.00 96.81 111 PHE A C 1
ATOM 846 O O . PHE A 1 111 ? -24.638 -4.558 7.036 1.00 96.81 111 PHE A O 1
ATOM 853 N N . ILE A 1 112 ? -22.514 -5.268 7.154 1.00 95.88 112 ILE A N 1
ATOM 854 C CA . ILE A 1 112 ? -21.874 -4.007 6.761 1.00 95.88 112 ILE A CA 1
ATOM 855 C C . ILE A 1 112 ? -20.791 -4.321 5.734 1.00 95.88 112 ILE A C 1
ATOM 857 O O . ILE A 1 112 ? -19.959 -5.200 5.959 1.00 95.88 112 ILE A O 1
ATOM 861 N N . THR A 1 113 ? -20.761 -3.557 4.644 1.00 94.81 113 THR A N 1
ATOM 862 C CA . THR A 1 113 ? -19.711 -3.652 3.622 1.00 94.81 113 THR A CA 1
ATOM 863 C C . THR A 1 113 ? -18.898 -2.365 3.585 1.00 94.81 113 THR A C 1
ATOM 865 O O . THR A 1 113 ? -19.458 -1.277 3.482 1.00 94.81 113 THR A O 1
ATOM 868 N N . ILE A 1 114 ? -17.569 -2.482 3.614 1.00 93.44 114 ILE A N 1
ATOM 869 C CA . ILE A 1 114 ? -16.637 -1.386 3.324 1.00 93.44 114 ILE A CA 1
ATOM 870 C C . ILE A 1 114 ? -15.828 -1.746 2.077 1.00 93.44 114 ILE A C 1
ATOM 872 O O . ILE A 1 114 ? -15.232 -2.819 2.000 1.00 93.44 114 ILE A O 1
ATOM 876 N N . THR A 1 115 ? -15.823 -0.872 1.074 1.00 90.75 115 THR A N 1
ATOM 877 C CA . THR A 1 115 ? -15.134 -1.123 -0.199 1.00 90.75 115 THR A CA 1
ATOM 878 C C . THR A 1 115 ? -14.620 0.172 -0.834 1.00 90.75 115 THR A C 1
ATOM 880 O O . THR A 1 115 ? -14.866 1.278 -0.342 1.00 90.75 115 THR A O 1
ATOM 883 N N . GLY A 1 116 ? -13.839 0.036 -1.904 1.00 86.38 116 GLY A N 1
ATOM 884 C CA . GLY A 1 116 ? -13.111 1.128 -2.536 1.00 86.38 116 GLY A CA 1
ATOM 885 C C . GLY A 1 116 ? -11.913 1.587 -1.703 1.00 86.38 116 GLY A C 1
ATOM 886 O O . GLY A 1 116 ? -11.203 0.786 -1.094 1.00 86.38 116 GLY A O 1
ATOM 887 N N . GLY A 1 117 ? -11.665 2.895 -1.697 1.00 87.75 117 GLY A N 1
ATOM 888 C CA . GLY A 1 117 ? -10.533 3.498 -1.000 1.00 87.75 117 GLY A CA 1
ATOM 889 C C . GLY A 1 117 ? -9.159 3.108 -1.563 1.00 87.75 117 GLY A C 1
ATOM 890 O O . GLY A 1 117 ? -9.002 2.563 -2.657 1.00 87.75 117 GLY A O 1
ATOM 891 N N . LYS A 1 118 ? -8.110 3.468 -0.823 1.00 90.06 118 LYS A N 1
ATOM 892 C CA . LYS A 1 118 ? -6.706 3.175 -1.142 1.00 90.06 118 LYS A CA 1
ATOM 893 C C . LYS A 1 118 ? -6.019 2.629 0.100 1.00 90.06 118 LYS A C 1
ATOM 895 O O . LYS A 1 118 ? -6.435 2.920 1.217 1.00 90.06 118 LYS A O 1
ATOM 900 N N . LEU A 1 119 ? -4.866 1.983 -0.084 1.00 92.94 119 LEU A N 1
ATOM 901 C CA . LEU A 1 119 ? -4.010 1.611 1.046 1.00 92.94 119 LEU A CA 1
ATOM 902 C C . LEU A 1 119 ? -3.712 2.812 1.956 1.00 92.94 119 LEU A C 1
ATOM 904 O O . LEU A 1 119 ? -3.664 2.658 3.160 1.00 92.94 119 LEU A O 1
ATOM 908 N N . MET A 1 120 ? -3.588 4.025 1.412 1.00 93.19 120 MET A N 1
ATOM 909 C CA . MET A 1 120 ? -3.322 5.224 2.222 1.00 93.19 120 MET A CA 1
ATOM 910 C C . MET A 1 120 ? -4.516 5.673 3.080 1.00 93.19 120 MET A C 1
ATOM 912 O O . MET A 1 120 ? -4.331 6.423 4.030 1.00 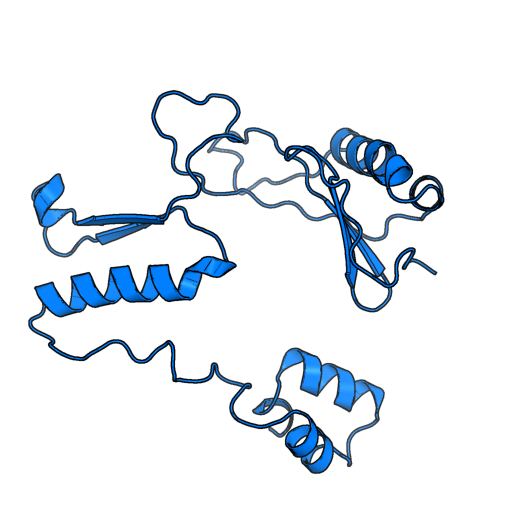93.19 120 MET A O 1
ATOM 916 N N . THR A 1 121 ? -5.735 5.231 2.760 1.00 93.38 121 THR A N 1
ATOM 917 C CA . THR A 1 121 ? -6.960 5.575 3.497 1.00 93.38 121 THR A CA 1
ATOM 918 C C . THR A 1 121 ? -7.453 4.437 4.387 1.00 93.38 121 THR A C 1
ATOM 920 O O . THR A 1 121 ? -8.506 4.575 5.001 1.00 93.38 121 THR A O 1
ATOM 923 N N . TYR A 1 122 ? -6.716 3.324 4.483 1.00 95.44 122 TYR A N 1
ATOM 924 C CA . TYR A 1 122 ? -7.175 2.113 5.173 1.00 95.44 122 TYR A CA 1
ATOM 925 C C . TYR A 1 122 ? -7.563 2.360 6.641 1.00 95.44 122 TYR A C 1
ATOM 927 O O . TYR A 1 122 ? -8.556 1.815 7.109 1.00 95.44 122 TYR A O 1
ATOM 935 N N . ARG A 1 123 ? -6.823 3.221 7.358 1.00 97.25 123 ARG A N 1
ATOM 936 C CA . ARG A 1 123 ? -7.113 3.569 8.758 1.00 97.25 123 ARG A CA 1
ATOM 937 C C . ARG A 1 123 ? -8.471 4.264 8.894 1.00 97.25 123 ARG A C 1
ATOM 939 O O . ARG A 1 123 ? -9.237 3.922 9.784 1.00 97.25 123 ARG A O 1
ATOM 946 N N . LEU A 1 124 ? -8.769 5.202 7.992 1.00 96.06 124 LEU A N 1
ATOM 947 C CA . LEU A 1 124 ? -10.048 5.917 7.962 1.00 96.06 124 LEU A CA 1
ATOM 948 C C . LEU A 1 124 ? -11.200 4.980 7.576 1.00 96.06 124 LEU A C 1
ATOM 950 O O . LEU A 1 124 ? -12.269 5.051 8.164 1.00 96.06 124 LEU A O 1
ATOM 954 N N . MET A 1 125 ? -10.966 4.072 6.623 1.00 96.31 125 MET A N 1
ATOM 955 C CA . MET A 1 125 ? -11.941 3.038 6.255 1.00 96.31 125 MET A CA 1
ATOM 956 C C . MET A 1 125 ? -12.283 2.137 7.444 1.00 96.31 125 MET A C 1
ATOM 958 O O . MET A 1 125 ? -13.454 1.849 7.676 1.00 96.31 125 MET A O 1
ATOM 962 N N . ALA A 1 126 ? -11.262 1.709 8.194 1.00 97.19 126 ALA A N 1
ATOM 963 C CA . ALA A 1 126 ? -11.439 0.906 9.395 1.00 97.19 126 ALA A CA 1
ATOM 964 C C . ALA A 1 126 ? -12.232 1.672 10.460 1.00 97.19 126 ALA A C 1
ATOM 966 O O . ALA A 1 126 ? -13.204 1.131 10.965 1.00 97.19 126 ALA A O 1
ATOM 967 N N . GLU A 1 127 ? -11.867 2.930 10.730 1.00 97.62 127 GLU A N 1
ATOM 968 C CA . GLU A 1 127 ? -12.580 3.814 11.660 1.00 97.62 127 GLU A CA 1
ATOM 969 C C . GLU A 1 127 ? -14.066 3.943 11.298 1.00 97.62 127 GLU A C 1
ATOM 971 O O . GLU A 1 127 ? -14.916 3.638 12.125 1.00 97.62 127 GLU A O 1
ATOM 976 N N . TRP A 1 128 ? -14.395 4.266 10.045 1.00 97.00 128 TRP A N 1
ATOM 977 C CA . TRP A 1 128 ? -15.788 4.380 9.597 1.00 97.00 128 TRP A CA 1
ATOM 978 C C . TRP A 1 128 ? -16.588 3.088 9.778 1.00 97.00 128 TRP A C 1
ATOM 980 O O . TRP A 1 128 ? -17.726 3.120 10.248 1.00 97.00 128 TRP A O 1
ATOM 990 N N . ALA A 1 129 ? -16.000 1.948 9.406 1.00 97.12 129 ALA A N 1
ATOM 991 C CA . ALA A 1 129 ? -16.651 0.655 9.559 1.00 97.12 129 ALA A CA 1
ATOM 992 C C . ALA A 1 129 ? -16.871 0.311 11.041 1.00 97.12 129 ALA A C 1
ATOM 994 O O . ALA A 1 129 ? -17.969 -0.099 11.419 1.00 97.12 129 ALA A O 1
ATOM 995 N N . THR A 1 130 ? -15.860 0.509 11.892 1.00 97.00 130 THR A N 1
ATOM 996 C CA . THR A 1 130 ? -15.967 0.206 13.324 1.00 97.00 130 THR A CA 1
ATOM 997 C C . THR A 1 130 ? -16.893 1.160 14.059 1.00 97.00 130 THR A C 1
ATOM 999 O O . THR A 1 130 ? -17.630 0.705 14.923 1.00 97.00 130 THR A O 1
ATOM 1002 N N . ASP A 1 131 ? -16.926 2.443 13.702 1.00 97.31 131 ASP A N 1
ATOM 1003 C CA . ASP A 1 131 ? -17.809 3.425 14.336 1.00 97.31 131 ASP A CA 1
ATOM 1004 C C . ASP A 1 131 ? -19.284 3.095 14.068 1.00 97.31 131 ASP A C 1
ATOM 1006 O O . ASP A 1 131 ? -20.120 3.163 14.974 1.00 97.31 131 ASP A O 1
ATOM 1010 N N . LEU A 1 132 ? -19.609 2.658 12.844 1.00 96.69 132 LEU A N 1
ATOM 1011 C CA . LEU A 1 132 ? -20.949 2.173 12.512 1.00 96.69 132 LEU A CA 1
ATOM 1012 C C . LEU A 1 132 ? -21.311 0.913 13.313 1.00 96.69 132 LEU A C 1
ATOM 1014 O O . LEU A 1 132 ? -22.425 0.820 13.833 1.00 96.69 132 LEU A O 1
ATOM 1018 N N . ILE A 1 133 ? -20.376 -0.035 13.445 1.00 96.75 133 ILE A N 1
ATOM 1019 C CA . ILE A 1 133 ? -20.568 -1.241 14.266 1.00 96.75 133 ILE A CA 1
ATOM 1020 C C . ILE A 1 133 ? -20.815 -0.854 15.728 1.00 96.75 133 ILE A C 1
ATOM 1022 O O . ILE A 1 133 ? -21.808 -1.289 16.308 1.00 96.75 133 ILE A O 1
ATOM 1026 N N . CYS A 1 134 ? -19.958 -0.008 16.306 1.00 97.19 134 CYS A N 1
ATOM 1027 C CA . CYS A 1 134 ? -20.064 0.472 17.683 1.00 97.19 134 CYS A CA 1
ATOM 1028 C C . CYS A 1 134 ? -21.429 1.113 17.948 1.00 97.19 134 CYS A C 1
ATOM 1030 O O . CYS A 1 134 ? -22.101 0.742 18.911 1.00 97.19 134 CYS A O 1
ATOM 1032 N N . LYS A 1 135 ? -21.897 1.977 17.038 1.00 95.44 135 LYS A N 1
ATOM 1033 C CA . LYS A 1 135 ? -23.230 2.585 17.118 1.00 95.44 135 LYS A CA 1
ATOM 1034 C C . LYS A 1 135 ? -24.351 1.540 17.173 1.00 95.44 135 LYS A C 1
ATOM 1036 O O . LYS A 1 135 ? -25.285 1.708 17.951 1.00 95.44 135 LYS A O 1
ATOM 1041 N N . LYS A 1 136 ? -24.275 0.473 16.369 1.00 95.62 136 LYS A N 1
ATOM 1042 C CA . LYS A 1 136 ? -25.305 -0.583 16.325 1.00 95.62 136 LYS A CA 1
ATOM 1043 C C . LYS A 1 136 ? -25.329 -1.458 17.578 1.00 95.62 136 LYS A C 1
ATOM 1045 O O . LYS A 1 136 ? -26.402 -1.890 17.982 1.00 95.62 136 LYS A O 1
ATOM 1050 N N . ILE A 1 137 ? -24.175 -1.705 18.197 1.00 96.50 137 ILE A N 1
ATOM 1051 C CA . ILE A 1 137 ? -24.069 -2.547 19.404 1.00 96.50 137 ILE A CA 1
ATOM 1052 C C . ILE A 1 137 ? -24.130 -1.750 20.716 1.00 96.50 137 ILE A C 1
ATOM 1054 O O . ILE A 1 137 ? -23.955 -2.327 21.786 1.00 96.50 137 ILE A O 1
ATOM 1058 N N . GLY A 1 138 ? -24.350 -0.432 20.649 1.00 96.56 138 GLY A N 1
ATOM 1059 C CA . GLY A 1 138 ? -24.418 0.435 21.828 1.00 96.56 138 GLY A CA 1
ATOM 1060 C C . GLY A 1 138 ? -23.067 0.680 22.511 1.00 96.56 138 GLY A C 1
ATOM 1061 O O . GLY A 1 138 ? -23.035 0.931 23.711 1.00 96.56 138 GLY A O 1
ATOM 1062 N N . ASN A 1 139 ? -21.958 0.596 21.772 1.00 97.25 139 ASN A N 1
ATOM 1063 C CA . ASN A 1 139 ? -20.624 0.946 22.259 1.00 97.25 139 ASN A CA 1
ATOM 1064 C C . ASN A 1 139 ? -20.317 2.419 21.935 1.00 97.25 139 ASN A C 1
ATOM 1066 O O . ASN A 1 139 ? -20.353 2.821 20.773 1.00 97.25 139 ASN A O 1
ATOM 1070 N N . ASP A 1 140 ? -19.995 3.211 22.954 1.00 95.25 140 ASP A N 1
ATOM 1071 C CA . ASP A 1 140 ? -19.671 4.641 22.868 1.00 95.25 140 ASP A CA 1
ATOM 1072 C C . ASP A 1 140 ? -18.156 4.930 22.847 1.00 95.25 140 ASP A C 1
ATOM 1074 O O . ASP A 1 140 ? -17.722 6.087 22.862 1.00 95.25 140 ASP A O 1
ATOM 1078 N N . GLY A 1 141 ? -17.332 3.880 22.780 1.00 95.12 141 GLY A N 1
ATOM 1079 C CA . GLY A 1 141 ? -15.883 3.977 22.692 1.00 95.12 141 GLY A CA 1
ATOM 1080 C C . GLY A 1 141 ? -15.429 4.769 21.464 1.00 95.12 141 GLY A C 1
ATOM 1081 O O . GLY A 1 141 ? -15.718 4.410 20.325 1.00 95.12 141 GLY A O 1
ATOM 1082 N N . LYS A 1 142 ? -14.656 5.834 21.694 1.00 95.00 142 LYS A N 1
ATOM 1083 C CA . LYS A 1 142 ? -14.066 6.643 20.620 1.00 95.00 142 LYS A CA 1
ATOM 1084 C C . LYS A 1 142 ? -12.927 5.898 19.928 1.00 95.00 142 LYS A C 1
ATOM 1086 O O . LYS A 1 142 ? -12.107 5.255 20.589 1.00 95.00 142 LYS A O 1
ATOM 1091 N N . CYS A 1 143 ? -12.822 6.049 18.610 1.00 97.19 143 CYS A N 1
ATOM 1092 C CA . CYS A 1 143 ? -11.688 5.536 17.853 1.00 97.19 143 CYS A CA 1
ATOM 1093 C C . CYS A 1 143 ? -10.377 6.201 18.312 1.00 97.19 143 CYS A C 1
ATOM 1095 O O . CYS A 1 143 ? -10.287 7.418 18.451 1.00 97.19 143 CYS A O 1
ATOM 1097 N N . ARG A 1 144 ? -9.339 5.388 18.541 1.00 97.00 144 ARG A N 1
ATOM 1098 C CA . ARG A 1 144 ? -8.001 5.831 18.991 1.00 97.00 144 ARG A CA 1
ATOM 1099 C C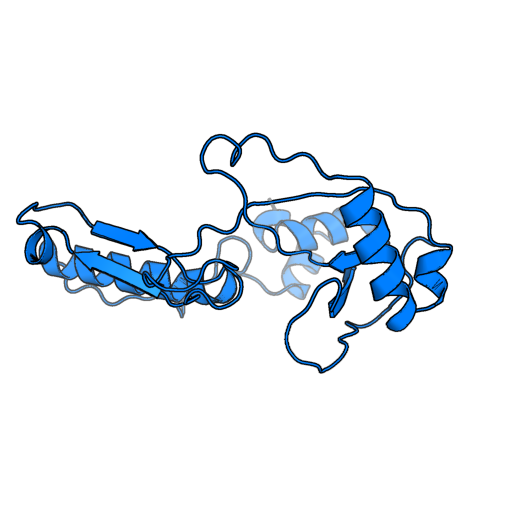 . ARG A 1 144 ? -6.888 5.453 18.015 1.00 97.00 144 ARG A C 1
ATOM 1101 O O . ARG A 1 144 ? -5.708 5.637 18.296 1.00 97.00 144 ARG A O 1
ATOM 1108 N N . THR A 1 145 ? -7.242 4.901 16.855 1.00 97.06 145 THR A N 1
ATOM 1109 C CA . THR A 1 145 ? -6.271 4.349 15.892 1.00 97.06 145 THR A CA 1
ATOM 1110 C C . THR A 1 145 ? -5.351 5.407 15.280 1.00 97.06 145 THR A C 1
ATOM 1112 O O . THR A 1 145 ? -4.307 5.057 14.741 1.00 97.06 145 THR A O 1
ATOM 1115 N N . ALA A 1 146 ? -5.717 6.690 15.355 1.00 96.31 146 ALA A N 1
ATOM 1116 C CA . ALA A 1 146 ? -4.856 7.802 14.956 1.00 96.31 146 ALA A CA 1
ATOM 1117 C C . ALA A 1 146 ? -3.678 8.035 15.922 1.00 96.31 146 ALA A C 1
ATOM 1119 O O . ALA A 1 146 ? -2.661 8.588 15.516 1.00 96.31 146 ALA A O 1
ATOM 1120 N N . GLU A 1 147 ? -3.809 7.609 17.180 1.00 95.69 147 GLU A N 1
ATOM 1121 C CA . GLU A 1 147 ? -2.841 7.866 18.253 1.00 95.69 147 GLU A CA 1
ATOM 1122 C C . GLU A 1 147 ? -2.018 6.624 18.609 1.00 95.69 147 GLU A C 1
ATOM 1124 O O . GLU A 1 147 ? -0.906 6.734 19.120 1.00 95.69 147 GLU A O 1
ATOM 1129 N N . ILE A 1 148 ? -2.565 5.432 18.363 1.00 95.81 148 ILE A N 1
ATOM 1130 C CA . ILE A 1 148 ? -1.948 4.163 18.749 1.00 95.81 148 ILE A CA 1
ATOM 1131 C C . ILE A 1 148 ? -0.957 3.713 17.661 1.00 95.81 148 ILE A C 1
ATOM 1133 O O . ILE A 1 148 ? -1.375 3.461 16.528 1.00 95.81 148 ILE A O 1
ATOM 1137 N N . PRO A 1 149 ? 0.342 3.544 17.981 1.00 95.31 149 PRO A N 1
ATOM 1138 C CA . PRO A 1 149 ? 1.313 3.018 17.030 1.00 95.31 149 PRO A CA 1
ATOM 1139 C C . PRO A 1 149 ? 0.990 1.579 16.616 1.00 95.31 149 PRO A C 1
ATOM 1141 O O . PRO A 1 149 ? 0.560 0.760 17.431 1.00 95.31 149 PRO A O 1
ATOM 1144 N N . LEU A 1 150 ? 1.272 1.238 15.356 1.00 95.38 150 LEU A N 1
ATOM 1145 C CA . LEU A 1 150 ? 1.215 -0.151 14.902 1.00 95.38 150 LEU A CA 1
ATOM 1146 C C . LEU A 1 150 ? 2.271 -1.013 15.622 1.00 95.38 150 LEU A C 1
ATOM 1148 O O . LEU A 1 150 ? 3.324 -0.502 16.025 1.00 95.38 150 LEU A O 1
ATOM 1152 N N . PRO A 1 151 ? 2.047 -2.336 15.744 1.00 95.25 151 PRO A N 1
ATOM 1153 C CA . PRO A 1 151 ? 3.059 -3.255 16.253 1.00 95.25 151 PRO A CA 1
ATOM 1154 C C . PRO A 1 151 ? 4.396 -3.101 15.513 1.00 95.25 151 PRO A C 1
ATOM 1156 O O . PRO A 1 151 ? 4.447 -3.136 14.287 1.00 95.25 151 PRO A O 1
ATOM 1159 N N . GLY A 1 152 ? 5.485 -2.931 16.267 1.00 95.00 152 GLY A N 1
ATOM 1160 C CA . GLY A 1 152 ? 6.820 -2.658 15.719 1.00 95.00 152 GLY A CA 1
ATOM 1161 C C . GLY A 1 152 ? 7.169 -1.173 15.581 1.00 95.00 152 GLY A C 1
ATOM 1162 O O . GLY A 1 152 ? 8.337 -0.858 15.376 1.00 95.00 152 GLY A O 1
ATOM 1163 N N . SER A 1 153 ? 6.220 -0.255 15.773 1.00 94.56 153 SER A N 1
ATOM 1164 C CA . SER A 1 153 ? 6.446 1.201 15.719 1.00 94.56 153 SER A CA 1
ATOM 1165 C C . SER A 1 153 ? 6.427 1.877 17.095 1.00 94.56 153 SER A C 1
ATOM 1167 O O . SER A 1 153 ? 6.223 3.081 17.190 1.00 94.56 153 SER A O 1
ATOM 1169 N N . THR A 1 154 ? 6.613 1.113 18.172 1.00 94.00 154 THR A N 1
ATOM 1170 C CA . THR A 1 154 ? 6.535 1.602 19.561 1.00 94.00 154 THR A CA 1
ATOM 1171 C C . THR A 1 154 ? 7.817 2.258 20.070 1.00 94.00 154 THR A C 1
ATOM 1173 O O . THR A 1 154 ? 7.806 2.851 21.141 1.00 94.00 154 THR A O 1
ATOM 1176 N N . GLU A 1 155 ? 8.924 2.118 19.343 1.00 93.94 155 GLU A N 1
ATOM 1177 C CA . GLU A 1 155 ? 10.240 2.643 19.718 1.00 93.94 155 GLU A CA 1
ATOM 1178 C C . GLU A 1 155 ? 10.885 3.349 18.524 1.00 93.94 155 GLU A C 1
ATOM 1180 O O . GLU A 1 155 ? 10.599 3.024 17.365 1.00 93.94 155 GLU A O 1
ATOM 1185 N N . SER A 1 156 ? 11.786 4.292 18.805 1.00 93.31 156 SER A N 1
ATOM 1186 C CA . SER A 1 156 ? 12.561 4.975 17.769 1.00 93.31 156 SER A CA 1
ATOM 1187 C C . SER A 1 156 ? 13.569 4.033 17.106 1.00 93.31 156 SER A C 1
ATOM 1189 O O . SER A 1 156 ? 14.026 3.038 17.677 1.00 93.31 156 SER A O 1
ATOM 1191 N N . ARG A 1 157 ? 13.974 4.364 15.877 1.00 91.56 157 ARG A N 1
ATOM 1192 C CA . ARG A 1 157 ? 14.947 3.561 15.127 1.00 91.56 157 ARG A CA 1
ATOM 1193 C C . ARG A 1 157 ? 16.297 3.485 15.844 1.00 91.56 157 ARG A C 1
ATOM 1195 O O . ARG A 1 157 ? 16.953 2.445 15.804 1.00 91.56 157 ARG A O 1
ATOM 1202 N N . GLU A 1 158 ? 16.701 4.568 16.493 1.00 93.19 158 GLU A N 1
ATOM 1203 C CA . GLU A 1 158 ? 17.947 4.702 17.243 1.00 93.19 158 GLU A CA 1
ATOM 1204 C C . GLU A 1 158 ? 17.970 3.772 18.465 1.00 93.19 158 GLU A C 1
ATOM 1206 O O . GLU A 1 158 ? 18.980 3.112 18.733 1.00 93.19 158 GLU A O 1
ATOM 1211 N N . GLU A 1 159 ? 16.848 3.668 19.183 1.00 94.19 159 GLU A N 1
ATOM 1212 C CA . GLU A 1 159 ? 16.708 2.777 20.340 1.00 94.19 159 GLU A CA 1
ATOM 1213 C C . GLU A 1 159 ? 16.803 1.307 19.938 1.00 94.19 159 GLU A C 1
ATOM 1215 O O . GLU A 1 159 ? 17.538 0.536 20.566 1.00 94.19 159 GLU A O 1
ATOM 1220 N N . VAL A 1 160 ? 16.115 0.925 18.860 1.00 94.31 160 VAL A N 1
ATOM 1221 C CA . VAL A 1 160 ? 16.149 -0.443 18.331 1.00 94.31 160 VAL A CA 1
ATOM 1222 C C . VAL A 1 160 ? 17.547 -0.788 17.805 1.00 94.31 160 VAL A C 1
ATOM 1224 O O . VAL A 1 160 ? 18.051 -1.881 18.081 1.00 94.31 160 VAL A O 1
ATOM 1227 N N . ASP A 1 161 ? 18.219 0.137 17.106 1.00 93.12 161 ASP A N 1
ATOM 1228 C CA . ASP A 1 161 ? 19.603 -0.062 16.646 1.00 93.12 161 ASP A CA 1
ATOM 1229 C C . ASP A 1 161 ? 20.546 -0.295 17.828 1.00 93.12 161 ASP A C 1
ATOM 1231 O O . ASP A 1 161 ? 21.337 -1.237 17.798 1.00 93.12 161 ASP A O 1
ATOM 1235 N N . ARG A 1 162 ? 20.401 0.478 18.916 1.00 93.19 162 ARG A N 1
ATOM 1236 C CA . ARG A 1 162 ? 21.174 0.291 20.152 1.00 93.19 162 ARG A CA 1
ATOM 1237 C C . ARG A 1 162 ? 20.969 -1.089 20.773 1.00 93.19 162 ARG A C 1
ATOM 1239 O O . ARG A 1 162 ? 21.955 -1.728 21.132 1.00 93.19 162 ARG A O 1
ATOM 1246 N N . LYS A 1 163 ? 19.724 -1.559 20.866 1.00 93.56 163 LYS A N 1
ATOM 1247 C CA . LYS A 1 163 ? 19.390 -2.872 21.447 1.00 93.56 163 LYS A CA 1
ATOM 1248 C C . LYS A 1 163 ? 19.875 -4.056 20.605 1.00 93.56 163 LYS A C 1
ATOM 1250 O O . LYS A 1 163 ? 20.060 -5.144 21.133 1.00 93.56 163 LYS A O 1
ATOM 1255 N N . THR A 1 164 ? 20.105 -3.855 19.310 1.00 92.12 164 THR A N 1
ATOM 1256 C CA . THR A 1 164 ? 20.475 -4.922 18.363 1.00 92.12 164 THR A CA 1
ATOM 1257 C C . THR A 1 164 ? 21.933 -4.844 17.900 1.00 92.12 164 THR A C 1
ATOM 1259 O O . THR A 1 164 ? 22.311 -5.497 16.926 1.00 92.12 164 THR A O 1
ATOM 1262 N N . ARG A 1 165 ? 22.786 -4.065 18.587 1.00 91.81 165 ARG A N 1
ATOM 1263 C CA . ARG A 1 165 ? 24.200 -3.841 18.211 1.00 91.81 165 ARG A CA 1
ATOM 1264 C C . ARG A 1 165 ? 25.043 -5.110 18.121 1.00 91.81 165 ARG A C 1
ATOM 1266 O O . ARG A 1 165 ? 26.004 -5.121 17.361 1.00 91.81 165 ARG A O 1
ATOM 1273 N N . ASN A 1 166 ? 24.672 -6.148 18.863 1.00 91.81 166 ASN A N 1
ATOM 1274 C CA . ASN A 1 166 ? 25.318 -7.458 18.843 1.00 91.81 166 ASN A CA 1
ATOM 1275 C C . ASN A 1 166 ? 25.094 -8.238 17.533 1.00 91.81 166 ASN A C 1
ATOM 1277 O O . ASN A 1 166 ? 25.832 -9.181 17.262 1.00 91.81 166 ASN A O 1
ATOM 1281 N N . LYS A 1 167 ? 24.103 -7.863 16.712 1.00 91.19 167 LYS A N 1
ATOM 1282 C CA . LYS A 1 167 ? 23.834 -8.499 15.415 1.00 91.19 167 LYS A CA 1
ATOM 1283 C C . LYS A 1 167 ? 24.737 -7.903 14.317 1.00 91.19 167 LYS A C 1
ATOM 1285 O O . LYS A 1 167 ? 24.958 -6.684 14.305 1.00 91.19 167 LYS A O 1
ATOM 1290 N N . PRO A 1 168 ? 25.201 -8.710 13.339 1.00 94.75 168 PRO A N 1
ATOM 1291 C CA . PRO A 1 168 ? 25.894 -8.214 12.150 1.00 94.75 168 PRO A CA 1
ATOM 1292 C C . PRO A 1 168 ? 25.126 -7.084 11.454 1.00 94.75 168 PRO A C 1
ATOM 1294 O O . PRO A 1 168 ? 23.899 -7.128 11.345 1.00 94.75 168 PRO A O 1
ATOM 1297 N N . ILE A 1 169 ? 25.841 -6.081 10.932 1.00 91.31 169 ILE A N 1
ATOM 1298 C CA . ILE A 1 169 ? 25.233 -4.828 10.448 1.00 91.31 169 ILE A CA 1
ATOM 1299 C C . ILE A 1 169 ? 24.149 -5.037 9.379 1.00 91.31 169 ILE A C 1
ATOM 1301 O O . ILE A 1 169 ? 23.126 -4.352 9.397 1.00 91.31 169 ILE A O 1
ATOM 1305 N N . ALA A 1 170 ? 24.341 -5.998 8.470 1.00 90.50 170 ALA A N 1
ATOM 1306 C CA . ALA A 1 170 ? 23.379 -6.310 7.417 1.00 90.50 170 ALA A CA 1
ATOM 1307 C C . ALA A 1 170 ? 22.088 -6.918 7.992 1.00 90.50 170 ALA A C 1
ATOM 1309 O O . ALA A 1 170 ? 20.993 -6.440 7.690 1.00 90.50 170 ALA A O 1
ATOM 1310 N N . GLN A 1 171 ? 22.220 -7.907 8.883 1.00 90.81 171 GLN A N 1
ATOM 1311 C CA . GLN A 1 171 ? 21.090 -8.538 9.567 1.00 90.81 171 GLN A CA 1
ATOM 1312 C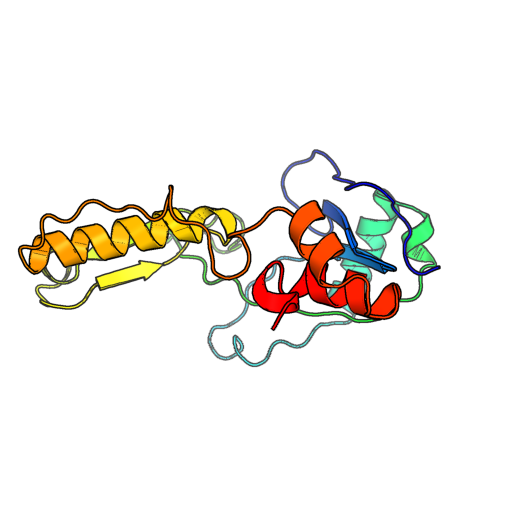 C . GLN A 1 171 ? 20.339 -7.524 10.429 1.00 90.81 171 GLN A C 1
ATOM 1314 O O . GLN A 1 171 ? 19.111 -7.479 10.398 1.00 90.81 171 GLN A O 1
ATOM 1319 N N . ARG A 1 172 ? 21.070 -6.666 11.149 1.00 92.31 172 ARG A N 1
ATOM 1320 C CA . ARG A 1 172 ? 20.499 -5.602 11.973 1.00 92.31 172 ARG A CA 1
ATOM 1321 C C . ARG A 1 172 ? 19.668 -4.632 11.141 1.00 92.31 172 ARG A C 1
ATOM 1323 O O . ARG A 1 172 ? 18.489 -4.445 11.419 1.00 92.31 172 ARG A O 1
ATOM 1330 N N . ARG A 1 173 ? 20.249 -4.068 10.076 1.00 90.81 173 ARG A N 1
ATOM 1331 C CA . ARG A 1 173 ? 19.556 -3.123 9.184 1.00 90.81 173 ARG A CA 1
ATOM 1332 C C . ARG A 1 173 ? 18.301 -3.732 8.566 1.00 90.81 173 ARG A C 1
ATOM 1334 O O . ARG A 1 173 ? 17.261 -3.083 8.579 1.00 90.81 173 ARG A O 1
ATOM 1341 N N . SER A 1 174 ? 18.395 -4.964 8.065 1.00 91.38 174 SER A N 1
ATOM 1342 C CA . SER A 1 174 ? 17.256 -5.672 7.472 1.00 91.38 174 SER A CA 1
ATOM 1343 C C . SER A 1 174 ? 16.159 -5.955 8.505 1.00 91.38 174 SER A C 1
ATOM 1345 O O . SER A 1 174 ? 14.991 -5.665 8.252 1.00 91.38 174 SER A O 1
ATOM 1347 N N . SER A 1 175 ? 16.535 -6.431 9.696 1.00 93.00 175 SER A N 1
ATOM 1348 C CA . SER A 1 175 ? 15.581 -6.752 10.763 1.00 93.00 175 SER A CA 1
ATOM 1349 C C . SER A 1 175 ? 14.851 -5.505 11.253 1.00 93.00 175 SER A C 1
ATOM 1351 O O . SER A 1 175 ? 13.631 -5.524 11.357 1.00 93.00 175 SER A O 1
ATOM 1353 N N . ILE A 1 176 ? 15.568 -4.400 11.486 1.00 93.81 176 ILE A N 1
ATOM 1354 C CA . ILE A 1 176 ? 14.960 -3.127 11.900 1.00 93.81 176 ILE A CA 1
ATOM 1355 C C . ILE A 1 176 ? 14.026 -2.596 10.811 1.00 93.81 176 ILE A C 1
ATOM 1357 O O . ILE A 1 176 ? 12.912 -2.188 11.117 1.00 93.81 176 ILE A O 1
ATOM 1361 N N . ALA A 1 177 ? 14.444 -2.627 9.540 1.00 91.06 177 ALA A N 1
ATOM 1362 C CA . ALA A 1 177 ? 13.617 -2.141 8.436 1.00 91.06 177 ALA A CA 1
ATOM 1363 C C . ALA A 1 177 ? 12.318 -2.948 8.262 1.00 91.06 177 ALA A C 1
ATOM 1365 O O . ALA A 1 177 ? 11.307 -2.388 7.847 1.00 91.06 177 ALA A O 1
ATOM 1366 N N . ARG A 1 178 ? 12.340 -4.250 8.576 1.00 92.94 178 ARG A N 1
ATOM 1367 C CA . ARG A 1 178 ? 11.188 -5.147 8.417 1.00 92.94 178 ARG A CA 1
ATOM 1368 C C . ARG A 1 178 ? 10.291 -5.228 9.653 1.00 92.94 178 ARG A C 1
ATOM 1370 O O . ARG A 1 178 ? 9.083 -5.362 9.506 1.00 92.94 178 ARG A O 1
ATOM 1377 N N . HIS A 1 179 ? 10.875 -5.193 10.848 1.00 95.12 179 HIS A N 1
ATOM 1378 C CA . HIS A 1 179 ? 10.189 -5.521 12.102 1.00 95.12 179 HIS A CA 1
ATOM 1379 C C . HIS A 1 179 ? 10.144 -4.361 13.106 1.00 95.12 179 HIS A C 1
ATOM 1381 O O . HIS A 1 179 ? 9.443 -4.460 14.114 1.00 95.12 179 HIS A O 1
ATOM 1387 N N . GLY A 1 180 ? 10.883 -3.272 12.867 1.00 95.19 180 GLY A N 1
ATOM 1388 C CA . GLY A 1 180 ? 10.981 -2.150 13.800 1.00 95.19 180 GLY A CA 1
ATOM 1389 C C . GLY A 1 180 ? 11.387 -2.616 15.201 1.00 95.19 180 GLY A C 1
ATOM 1390 O O . GLY A 1 180 ? 12.322 -3.404 15.344 1.00 95.19 180 GLY A O 1
ATOM 1391 N N . ALA A 1 181 ? 10.654 -2.191 16.230 1.00 95.19 181 ALA A N 1
ATOM 1392 C CA . ALA A 1 181 ? 10.870 -2.580 17.626 1.00 95.19 181 ALA A CA 1
ATOM 1393 C C . ALA A 1 181 ? 10.847 -4.102 17.862 1.00 95.19 181 ALA A C 1
ATOM 1395 O O . ALA A 1 181 ? 11.556 -4.606 18.736 1.00 95.19 181 ALA A O 1
ATOM 1396 N N . LEU A 1 182 ? 10.115 -4.865 17.041 1.00 94.81 182 LEU A N 1
ATOM 1397 C CA . LEU A 1 182 ? 10.060 -6.327 17.150 1.00 94.81 182 LEU A CA 1
ATOM 1398 C C . LEU A 1 182 ? 11.372 -7.013 16.734 1.00 94.81 182 LEU A C 1
ATOM 1400 O O . LEU A 1 182 ? 11.549 -8.183 17.041 1.00 94.81 182 LEU A O 1
ATOM 1404 N N . ALA A 1 183 ? 12.317 -6.304 16.106 1.00 93.19 183 ALA A N 1
ATOM 1405 C CA . ALA A 1 183 ? 13.640 -6.837 15.754 1.00 93.19 183 ALA A CA 1
ATOM 1406 C C . ALA A 1 183 ? 14.532 -7.168 16.970 1.00 93.19 183 ALA A C 1
ATOM 1408 O O . ALA A 1 183 ? 15.603 -7.769 16.813 1.00 93.19 183 ALA A O 1
ATOM 1409 N N . THR A 1 184 ? 14.129 -6.703 18.156 1.00 88.06 184 THR A N 1
ATOM 1410 C CA . THR A 1 184 ? 14.804 -6.947 19.440 1.00 88.06 184 THR A CA 1
ATOM 1411 C C . THR A 1 184 ? 14.409 -8.271 20.087 1.00 88.06 184 THR A C 1
ATOM 1413 O O . THR A 1 184 ? 15.134 -8.733 20.964 1.00 88.06 184 THR A O 1
ATOM 1416 N N . ARG A 1 185 ? 13.289 -8.858 19.653 1.00 80.75 185 ARG A N 1
ATOM 1417 C CA . ARG A 1 185 ? 12.863 -10.206 20.030 1.00 80.75 185 ARG A CA 1
ATOM 1418 C C . ARG A 1 185 ? 13.685 -11.244 19.264 1.00 80.75 185 ARG A C 1
ATOM 1420 O O . ARG A 1 185 ? 13.850 -12.344 19.823 1.00 80.75 185 ARG A O 1
#

Secondary structure (DSSP, 8-state):
-----SS-EE--SSS-TT-EEEEETTEEEEE----PPPGGGTT-----HHHHHHHHHHHHTT-GGGGGPPP-------------TT-TTSSSS---EEEEEHHHHHS-TT-EEEEE--GGGHHHHHHHHHHHHHHHHT--PPP-TTTSPPTT-SS-HHHHHHHTTTS-HHHHHHHHHHHGGGGG-

Radius of gyration: 21.75 Å; chains: 1; bounding box: 59×31×47 Å

Foldseek 3Di:
DQAQDPAWFAPPDDDAFQGIWHDDDPHIDTGDHFDDDDPVCQVVDDDDPVRVVVNQVVNCVRPVCSVVRDDDDDDDHDAQADAPPPDPRSPPGDLDWDKDDCCVVPVDPPDIDIDHHDPVCVLVSVQVNVVVVCVVVVHPDHDPSVPDDDQQRPDDLVVQCVLCVVDDPVLSVVLCVVRHNNSND

pLDDT: mean 89.9, std 10.82, range [49.38, 97.62]

Organism: NCBI:txid408170

Sequence (185 aa):
GHRVNRMVLNRCRKPADADILVPGDTISLIGTTSSKIPYDQIDNMIITPDEVDLLLREGEKLSPLLARTRILRAYAGVRPLVASDDDPSGRTVSRGIVLLDHATRDGMEGFITITGGKLMTYRLMAEWATDLICKKIGNDGKCRTAEIPLPGSTESREEVDRKTRNKPIAQRRSSIARHGALATR